Protein AF-0000000074983602 (afdb_homodimer)

Solvent-accessible surface area (backbone atoms only — not comparable to full-atom values): 17338 Å² total; per-residue (Å²): 134,87,80,78,79,78,79,76,78,79,77,77,75,71,78,72,72,75,68,74,69,68,72,76,76,78,65,59,78,82,32,41,67,25,47,74,46,67,37,68,44,70,40,38,65,66,37,70,33,40,40,38,33,44,26,48,49,3,39,76,70,63,61,42,51,51,47,31,40,36,34,28,40,35,49,51,75,94,74,43,88,80,77,59,60,40,32,55,75,44,79,41,77,44,60,90,85,61,48,58,53,72,51,75,49,58,39,57,40,58,87,74,62,72,88,52,71,33,23,43,34,41,39,30,30,26,57,42,74,18,81,81,62,46,78,28,42,30,47,46,61,52,74,41,76,35,44,58,59,112,133,84,80,76,77,75,77,76,77,78,74,76,75,73,78,73,72,76,67,74,68,68,71,77,77,77,65,57,79,82,33,40,66,26,48,72,45,65,38,69,43,71,42,37,65,65,38,70,36,38,41,38,32,44,25,49,48,4,39,75,71,64,61,41,53,52,45,30,38,36,34,27,41,36,49,52,75,94,75,42,87,81,77,58,58,39,32,55,75,47,79,40,78,44,59,88,84,61,46,58,50,73,51,74,51,60,38,57,40,58,85,73,61,72,87,52,70,33,24,42,34,40,39,31,29,25,58,42,75,18,81,78,62,48,79,27,43,31,46,46,60,50,73,40,76,34,42,60,61,111

Structure (mmCIF, N/CA/C/O backbone):
data_AF-0000000074983602-model_v1
#
loop_
_entity.id
_entity.type
_entity.pdbx_description
1 polymer 'Uncharacterized protein'
#
loop_
_atom_site.group_PDB
_atom_site.id
_atom_site.type_symbol
_atom_site.label_atom_id
_atom_site.label_alt_id
_atom_site.label_comp_id
_atom_site.label_asym_id
_atom_site.label_entity_id
_atom_site.label_seq_id
_atom_site.pdbx_PDB_ins_code
_atom_site.Cartn_x
_atom_site.Cartn_y
_atom_site.Cartn_z
_atom_site.occupancy
_atom_site.B_iso_or_equiv
_atom_site.auth_seq_id
_atom_site.auth_comp_id
_atom_site.auth_asym_id
_atom_site.auth_atom_id
_atom_site.pdbx_PDB_model_num
ATOM 1 N N . MET A 1 1 ? 51.781 -71.875 -34.844 1 33.28 1 MET A N 1
ATOM 2 C CA . MET A 1 1 ? 52.031 -70.438 -34.812 1 33.28 1 MET A CA 1
ATOM 3 C C . MET A 1 1 ? 50.812 -69.625 -34.344 1 33.28 1 MET A C 1
ATOM 5 O O . MET A 1 1 ? 49.75 -69.688 -35 1 33.28 1 MET A O 1
ATOM 9 N N . LYS A 1 2 ? 50.562 -69.625 -32.938 1 40.75 2 LYS A N 1
ATOM 10 C CA . LYS A 1 2 ? 49.438 -69.062 -32.219 1 40.75 2 LYS A CA 1
ATOM 11 C C . LYS A 1 2 ? 49.281 -67.562 -32.469 1 40.75 2 LYS A C 1
ATOM 13 O O . LYS A 1 2 ? 50.188 -66.812 -32.219 1 40.75 2 LYS A O 1
ATOM 18 N N . PHE A 1 3 ? 48.562 -67.188 -33.594 1 38.41 3 PHE A N 1
ATOM 19 C CA . PHE A 1 3 ? 48.25 -65.812 -33.969 1 38.41 3 PHE A CA 1
ATOM 20 C C . PHE A 1 3 ? 47.562 -65.062 -32.844 1 38.41 3 PHE A C 1
ATOM 22 O O . PHE A 1 3 ? 46.438 -65.375 -32.469 1 38.41 3 PHE A O 1
ATOM 29 N N . SER A 1 4 ? 48.312 -64.438 -31.859 1 34.47 4 SER A N 1
ATOM 30 C CA . SER A 1 4 ? 47.844 -63.594 -30.766 1 34.47 4 SER A CA 1
ATOM 31 C C . SER A 1 4 ? 47.312 -62.281 -31.312 1 34.47 4 SER A C 1
ATOM 33 O O . SER A 1 4 ? 48.031 -61.469 -31.891 1 34.47 4 SER A O 1
ATOM 35 N N . VAL A 1 5 ? 46.094 -62.312 -31.922 1 33.97 5 VAL A N 1
ATOM 36 C CA . VAL A 1 5 ? 45.438 -61.094 -32.375 1 33.97 5 VAL A CA 1
ATOM 37 C C . VAL A 1 5 ? 45.281 -60.125 -31.188 1 33.97 5 VAL A C 1
ATOM 39 O O . VAL A 1 5 ? 44.688 -60.469 -30.156 1 33.97 5 VAL A O 1
ATOM 42 N N . SER A 1 6 ? 46.25 -59.219 -30.969 1 32.97 6 SER A N 1
ATOM 43 C CA . SER A 1 6 ? 46.219 -58.125 -30.016 1 32.97 6 SER A CA 1
ATOM 44 C C . SER A 1 6 ? 45.094 -57.156 -30.328 1 32.97 6 SER A C 1
ATOM 46 O O . SER A 1 6 ? 45.062 -56.5 -31.391 1 32.97 6 SER A O 1
ATOM 48 N N . ALA A 1 7 ? 43.844 -57.438 -29.859 1 33.09 7 ALA A N 1
ATOM 49 C CA . ALA A 1 7 ? 42.656 -56.562 -29.938 1 33.09 7 ALA A CA 1
ATOM 50 C C . ALA A 1 7 ? 42.969 -55.188 -29.328 1 33.09 7 ALA A C 1
ATOM 52 O O . ALA A 1 7 ? 43.312 -55.094 -28.156 1 33.09 7 ALA A O 1
ATOM 53 N N . ALA A 1 8 ? 43.625 -54.25 -30.094 1 30.05 8 ALA A N 1
ATOM 54 C CA . ALA A 1 8 ? 43.781 -52.844 -29.734 1 30.05 8 ALA A CA 1
ATOM 55 C C . ALA A 1 8 ? 42.438 -52.219 -29.406 1 30.05 8 ALA A C 1
ATOM 57 O O . ALA A 1 8 ? 41.562 -52.156 -30.25 1 30.05 8 ALA A O 1
ATOM 58 N N . LEU A 1 9 ? 41.938 -52.312 -28.172 1 28.27 9 LEU A N 1
ATOM 59 C CA . LEU A 1 9 ? 40.781 -51.594 -27.656 1 28.27 9 LEU A CA 1
ATOM 60 C C . LEU A 1 9 ? 40.906 -50.094 -27.844 1 28.27 9 LEU A C 1
ATOM 62 O O . LEU A 1 9 ? 41.844 -49.5 -27.328 1 28.27 9 LEU A O 1
ATOM 66 N N . PHE A 1 10 ? 40.562 -49.531 -29.047 1 28.84 10 PHE A N 1
ATOM 67 C CA . PHE A 1 10 ? 40.406 -48.094 -29.281 1 28.84 10 PHE A CA 1
ATOM 68 C C . PHE A 1 10 ? 39.469 -47.469 -28.266 1 28.84 10 PHE A C 1
ATOM 70 O O . PHE A 1 10 ? 38.312 -47.844 -28.172 1 28.84 10 PHE A O 1
ATOM 77 N N . SER A 1 11 ? 39.938 -47.062 -27.062 1 26.89 11 SER A N 1
ATOM 78 C CA . SER A 1 11 ? 39.219 -46.25 -26.078 1 26.89 11 SER A CA 1
ATOM 79 C C . SER A 1 11 ? 38.781 -44.906 -26.688 1 26.89 11 SER A C 1
ATOM 81 O O . SER A 1 11 ? 39.625 -44.062 -26.984 1 26.89 11 SER A O 1
ATOM 83 N N . PHE A 1 12 ? 37.812 -44.938 -27.609 1 28.25 12 PHE A N 1
ATOM 84 C CA . PHE A 1 12 ? 37.219 -43.656 -27.953 1 28.25 12 PHE A CA 1
ATOM 85 C C . PHE A 1 12 ? 36.75 -42.906 -26.703 1 28.25 12 PHE A C 1
ATOM 87 O O . PHE A 1 12 ? 35.844 -43.344 -26.016 1 28.25 12 PHE A O 1
ATOM 94 N N . ALA A 1 13 ? 37.688 -42.219 -25.953 1 31.75 13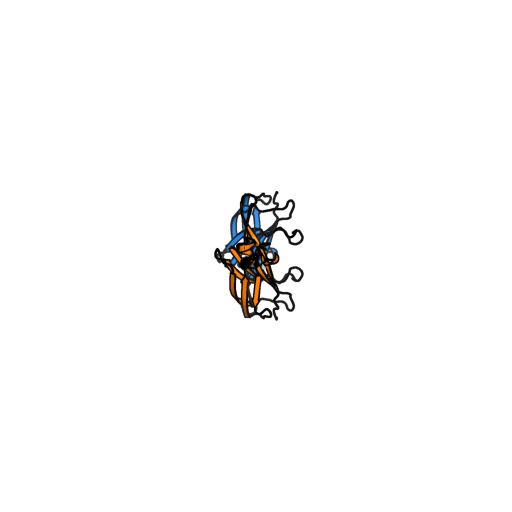 ALA A N 1
ATOM 95 C CA . ALA A 1 13 ? 37.281 -41.25 -24.938 1 31.75 13 ALA A CA 1
ATOM 96 C C . ALA A 1 13 ? 36.375 -40.188 -25.531 1 31.75 13 ALA A C 1
ATOM 98 O O . ALA A 1 13 ? 36.781 -39.406 -26.406 1 31.75 13 ALA A O 1
ATOM 99 N N . GLY A 1 14 ? 35.125 -40.5 -25.828 1 32.44 14 GLY A N 1
ATOM 100 C CA . GLY A 1 14 ? 34.188 -39.469 -26.172 1 32.44 14 GLY A CA 1
ATOM 101 C C . GLY A 1 14 ? 34.281 -38.25 -25.281 1 32.44 14 GLY A C 1
ATOM 102 O O . GLY A 1 14 ? 34.25 -38.344 -24.047 1 32.44 14 GLY A O 1
ATOM 103 N N . PHE A 1 15 ? 35 -37.188 -25.656 1 31.34 15 PHE A N 1
ATOM 104 C CA . PHE A 1 15 ? 34.938 -35.844 -25.047 1 31.34 15 PHE A CA 1
ATOM 105 C C . PHE A 1 15 ? 33.469 -35.438 -24.844 1 31.34 15 PHE A C 1
ATOM 107 O O . PHE A 1 15 ? 32.719 -35.281 -25.828 1 31.34 15 PHE A O 1
ATOM 114 N N . VAL A 1 16 ? 32.781 -35.969 -23.859 1 31.62 16 VAL A N 1
ATOM 115 C CA . VAL A 1 16 ? 31.531 -35.344 -23.516 1 31.62 16 VAL A CA 1
ATOM 116 C C . VAL A 1 16 ? 31.75 -33.844 -23.328 1 31.62 16 VAL A C 1
ATOM 118 O O . VAL A 1 16 ? 32.594 -33.406 -22.547 1 31.62 16 VAL A O 1
ATOM 121 N N . SER A 1 17 ? 31.609 -33.031 -24.344 1 33.31 17 SER A N 1
ATOM 122 C CA . SER A 1 17 ? 31.484 -31.578 -24.188 1 33.31 17 SER A CA 1
ATOM 123 C C . SER A 1 17 ? 30.672 -31.234 -22.938 1 33.31 17 SER A C 1
ATOM 125 O O . SER A 1 17 ? 29.594 -31.781 -22.719 1 33.31 17 SER A O 1
ATOM 127 N N . A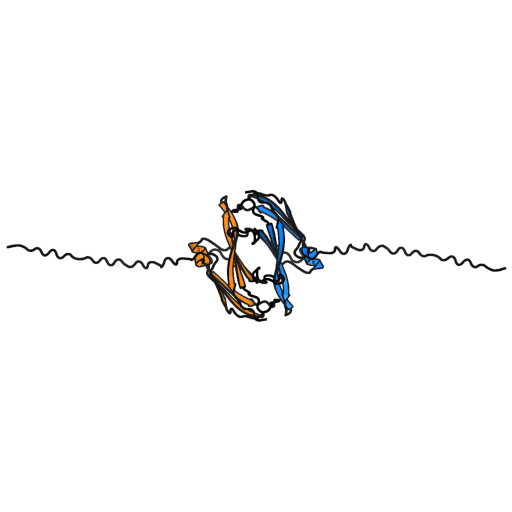LA A 1 18 ? 31.391 -30.844 -21.875 1 33.72 18 ALA A N 1
ATOM 128 C CA . ALA A 1 18 ? 30.75 -30.156 -20.75 1 33.72 18 ALA A CA 1
ATOM 129 C C . ALA A 1 18 ? 29.719 -29.141 -21.25 1 33.72 18 ALA A C 1
ATOM 131 O O . ALA A 1 18 ? 30.094 -28.125 -21.844 1 33.72 18 ALA A O 1
ATOM 132 N N . SER A 1 19 ? 28.562 -29.594 -21.75 1 35.22 19 SER A N 1
ATOM 133 C CA . SER A 1 19 ? 27.531 -28.578 -21.781 1 35.22 19 SER A CA 1
ATOM 134 C C . SER A 1 19 ? 27.625 -27.641 -20.578 1 35.22 19 SER A C 1
ATOM 136 O O . SER A 1 19 ? 27.812 -28.109 -19.453 1 35.22 19 SER A O 1
ATOM 138 N N . THR A 1 20 ? 28.219 -26.531 -20.75 1 36.22 20 THR A N 1
ATOM 139 C CA . THR A 1 20 ? 28.094 -25.484 -19.75 1 36.22 20 THR A CA 1
ATOM 140 C C . THR A 1 20 ? 26.75 -25.594 -19.031 1 36.22 20 THR A C 1
ATOM 142 O O . THR A 1 20 ? 25.688 -25.406 -19.641 1 36.22 20 THR A O 1
ATOM 145 N N . VAL A 1 21 ? 26.594 -26.562 -18.141 1 36.44 21 VAL A N 1
ATOM 146 C CA . VAL A 1 21 ? 25.5 -26.422 -17.172 1 36.44 21 VAL A CA 1
ATOM 147 C C . VAL A 1 21 ? 25.297 -24.953 -16.844 1 36.44 21 VAL A C 1
ATOM 149 O O . VAL A 1 21 ? 26.172 -24.297 -16.297 1 36.44 21 VAL A O 1
ATOM 152 N N . VAL A 1 22 ? 24.734 -24.125 -17.688 1 39.75 22 VAL A N 1
ATOM 153 C CA . VAL A 1 22 ? 24.188 -22.906 -17.109 1 39.75 22 VAL A CA 1
ATOM 154 C C . VAL A 1 22 ? 23.812 -23.141 -15.648 1 39.75 22 VAL A C 1
ATOM 156 O O . VAL A 1 22 ? 23.078 -24.062 -15.328 1 39.75 22 VAL A O 1
ATOM 159 N N . SER A 1 23 ? 24.625 -22.984 -14.727 1 40.38 23 SER A N 1
ATOM 160 C CA . SER A 1 23 ? 24.297 -23.016 -13.305 1 40.38 23 SER A CA 1
ATOM 161 C C . SER A 1 23 ? 22.812 -22.75 -13.086 1 40.38 23 SER A C 1
ATOM 163 O O . SER A 1 23 ? 22.281 -21.734 -13.555 1 40.38 23 SER A O 1
ATOM 165 N N . ARG A 1 24 ? 21.844 -23.531 -13.273 1 45.38 24 ARG A N 1
ATOM 166 C CA . ARG A 1 24 ? 20.469 -23.359 -12.812 1 45.38 24 ARG A CA 1
ATOM 167 C C . ARG A 1 24 ? 20.422 -22.391 -11.633 1 45.38 24 ARG A C 1
ATOM 169 O O . ARG A 1 24 ? 20.844 -22.734 -10.523 1 45.38 24 ARG A O 1
ATOM 176 N N . GLN A 1 25 ? 20.797 -21.109 -11.648 1 55 25 GLN A N 1
ATOM 177 C CA . GLN A 1 25 ? 20.719 -20.109 -10.602 1 55 25 GLN A CA 1
ATOM 178 C C . GLN A 1 25 ? 19.547 -20.359 -9.672 1 55 25 GLN A C 1
ATOM 180 O O . GLN A 1 25 ? 18.391 -20.297 -10.102 1 55 25 GLN A O 1
ATOM 185 N N . SER A 1 26 ? 19.656 -21.219 -8.703 1 81.12 26 SER A N 1
ATOM 186 C CA . SER A 1 26 ? 18.688 -21.562 -7.668 1 81.12 26 SER A CA 1
ATOM 187 C C . SER A 1 26 ? 18.125 -20.312 -7.012 1 81.12 26 SER A C 1
ATOM 189 O O . SER A 1 26 ? 18.859 -19.469 -6.52 1 81.12 26 SER A O 1
ATOM 191 N N . CYS A 1 27 ? 17.016 -19.828 -7.469 1 91.12 27 CYS A N 1
ATOM 192 C CA . CYS A 1 27 ? 16.312 -18.703 -6.871 1 91.12 27 CYS A CA 1
ATOM 193 C C . CYS A 1 27 ? 15.688 -19.094 -5.539 1 91.12 27 CYS A C 1
ATOM 195 O O . CYS A 1 27 ? 14.75 -19.875 -5.496 1 91.12 27 CYS A O 1
ATOM 197 N N . PRO A 1 28 ? 16.438 -18.594 -4.52 1 92.81 28 PRO A N 1
ATOM 198 C CA . PRO A 1 28 ? 15.766 -18.797 -3.232 1 92.81 28 PRO A CA 1
ATOM 199 C C . PRO A 1 28 ? 14.367 -18.188 -3.191 1 92.81 28 PRO A C 1
ATOM 201 O O . PRO A 1 28 ? 14.094 -17.203 -3.895 1 92.81 28 PRO A O 1
ATOM 204 N N . GLN A 1 29 ? 13.445 -18.703 -2.322 1 91.62 29 GLN A N 1
ATOM 205 C CA . GLN A 1 29 ? 12.07 -18.234 -2.18 1 91.62 29 GLN A CA 1
ATOM 206 C C . GLN A 1 29 ? 12.031 -16.766 -1.797 1 91.62 29 GLN A C 1
ATOM 208 O O . GLN A 1 29 ? 11.133 -16.031 -2.209 1 91.62 29 GLN A O 1
ATOM 213 N N . ALA A 1 30 ? 12.977 -16.344 -1.144 1 89.25 30 ALA A N 1
ATOM 214 C CA . ALA A 1 30 ? 13.023 -14.984 -0.634 1 89.25 30 ALA A CA 1
ATOM 215 C C . ALA A 1 30 ? 13.172 -13.977 -1.773 1 89.25 30 ALA A C 1
ATOM 217 O O . ALA A 1 30 ? 12.953 -12.781 -1.585 1 89.25 30 ALA A O 1
ATOM 218 N N . THR A 1 31 ? 13.484 -14.422 -2.936 1 93.31 31 THR A N 1
ATOM 219 C CA . THR A 1 31 ? 13.742 -13.508 -4.043 1 93.31 31 THR A CA 1
ATOM 220 C C . THR A 1 31 ? 12.508 -13.383 -4.938 1 93.31 31 THR A C 1
ATOM 222 O O . THR A 1 31 ? 12.562 -12.727 -5.98 1 93.31 31 THR A O 1
ATOM 225 N N . ARG A 1 32 ? 11.477 -13.922 -4.574 1 94.56 32 ARG A N 1
ATOM 226 C CA . ARG A 1 32 ? 10.328 -14.047 -5.461 1 94.56 32 ARG A CA 1
ATOM 227 C C . ARG A 1 32 ? 9.734 -12.68 -5.781 1 94.56 32 ARG A C 1
ATOM 229 O O . ARG A 1 32 ? 9.125 -12.492 -6.84 1 94.56 32 ARG A O 1
ATOM 236 N N . PHE A 1 33 ? 9.961 -11.75 -4.844 1 96.75 33 PHE A N 1
ATOM 237 C CA . PHE A 1 33 ? 9.359 -10.453 -5.098 1 96.75 33 PHE A CA 1
ATOM 238 C C . PHE A 1 33 ? 10.406 -9.453 -5.582 1 96.75 33 PHE A C 1
ATOM 240 O O . PHE A 1 33 ? 10.094 -8.289 -5.824 1 96.75 33 PHE A O 1
ATOM 247 N N . GLY A 1 34 ? 11.617 -9.969 -5.727 1 96.75 34 GLY A N 1
ATOM 248 C CA . GLY A 1 34 ? 12.727 -9.133 -6.148 1 96.75 34 GLY A CA 1
ATOM 249 C C . GLY A 1 34 ? 13.805 -8.984 -5.09 1 96.75 34 GLY A C 1
ATOM 250 O O . GLY A 1 34 ? 13.562 -9.266 -3.914 1 96.75 34 GLY A O 1
ATOM 251 N N . VAL A 1 35 ? 14.93 -8.625 -5.59 1 97.81 35 VAL A N 1
ATOM 252 C CA . VAL A 1 35 ? 16.047 -8.281 -4.707 1 97.81 35 VAL A CA 1
ATOM 253 C C . VAL A 1 35 ? 16.312 -6.781 -4.773 1 97.81 35 VAL A C 1
ATOM 255 O O . VAL A 1 35 ? 16.781 -6.273 -5.797 1 97.81 35 VAL A O 1
ATOM 258 N N . MET A 1 36 ? 16.062 -6.098 -3.668 1 98.44 36 MET A N 1
ATOM 259 C CA . MET A 1 36 ? 16.188 -4.641 -3.631 1 98.44 36 MET A CA 1
ATOM 260 C C . MET A 1 36 ? 17.484 -4.223 -2.947 1 98.44 36 MET A C 1
ATOM 262 O O . MET A 1 36 ? 17.859 -4.789 -1.921 1 98.44 36 MET A O 1
ATOM 266 N N . THR A 1 37 ? 18.094 -3.246 -3.559 1 98.56 37 THR A N 1
ATOM 267 C CA . THR A 1 37 ? 19.25 -2.588 -2.967 1 98.56 37 THR A CA 1
ATOM 268 C C . THR A 1 37 ? 19.016 -1.085 -2.844 1 98.56 37 THR A C 1
ATOM 270 O O . THR A 1 37 ? 18.469 -0.459 -3.758 1 98.56 37 THR A O 1
ATOM 273 N N . VAL A 1 38 ? 19.391 -0.594 -1.701 1 98.75 38 VAL A N 1
ATOM 274 C CA . VAL A 1 38 ? 19.328 0.838 -1.428 1 98.75 38 VAL A CA 1
ATOM 275 C C . VAL A 1 38 ? 20.719 1.361 -1.091 1 98.75 38 VAL A C 1
ATOM 277 O O . VAL A 1 38 ? 21.438 0.765 -0.282 1 98.75 38 VAL A O 1
ATOM 280 N N . SER A 1 39 ? 21.031 2.463 -1.716 1 98.62 39 SER A N 1
ATOM 281 C CA . SER A 1 39 ? 22.344 3.051 -1.445 1 98.62 39 SER A CA 1
ATOM 282 C C . SER A 1 39 ? 22.281 4.574 -1.481 1 98.62 39 SER A C 1
ATOM 284 O O . SER A 1 39 ? 21.75 5.156 -2.428 1 98.62 39 SER A O 1
ATOM 286 N N . PRO A 1 40 ? 22.953 5.281 -0.572 1 98.56 40 PRO A N 1
ATOM 287 C CA . PRO A 1 40 ? 23.484 4.766 0.694 1 98.56 40 PRO A CA 1
ATOM 288 C C . PRO A 1 40 ? 22.375 4.301 1.645 1 98.56 40 PRO A C 1
ATOM 290 O O . PRO A 1 40 ? 21.203 4.488 1.361 1 98.56 40 PRO A O 1
ATOM 293 N N . THR A 1 41 ? 22.781 3.592 2.719 1 98.44 41 THR A N 1
ATOM 294 C CA . THR A 1 41 ? 21.797 3.082 3.662 1 98.44 41 THR A CA 1
ATOM 295 C C . THR A 1 41 ? 21.766 3.92 4.938 1 98.44 41 THR A C 1
ATOM 297 O O . THR A 1 41 ? 20.922 3.729 5.801 1 98.44 41 THR A O 1
ATOM 300 N N . THR A 1 42 ? 22.672 4.75 5.184 1 98.56 42 THR A N 1
ATOM 301 C CA . THR A 1 42 ? 22.641 5.766 6.227 1 98.56 42 THR A CA 1
ATOM 302 C C . THR A 1 42 ? 22.422 7.152 5.625 1 98.56 42 THR A C 1
ATOM 304 O O . THR A 1 42 ? 23.25 7.645 4.859 1 98.56 42 THR A O 1
ATOM 307 N N . VAL A 1 43 ? 21.328 7.734 6.027 1 98.56 43 VAL A N 1
ATOM 308 C CA . VAL A 1 43 ? 20.891 8.906 5.289 1 98.56 43 VAL A CA 1
ATOM 309 C C . VAL A 1 43 ? 20.25 9.914 6.246 1 98.56 43 VAL A C 1
ATOM 311 O O . VAL A 1 43 ? 19.969 9.586 7.406 1 98.56 43 VAL A O 1
ATOM 314 N N . LYS A 1 44 ? 20.125 11.109 5.816 1 98.25 44 LYS A N 1
ATOM 315 C CA . LYS A 1 44 ? 19.297 12.141 6.426 1 98.25 44 LYS A CA 1
ATOM 316 C C . LYS A 1 44 ? 18.312 12.719 5.41 1 98.25 44 LYS A C 1
ATOM 318 O O . LYS A 1 44 ? 18.438 12.477 4.207 1 98.25 44 LYS A O 1
ATOM 323 N N . ALA A 1 45 ? 17.281 13.445 5.938 1 98.44 45 ALA A N 1
ATOM 324 C CA . ALA A 1 45 ? 16.359 14.117 5.031 1 98.44 45 ALA A CA 1
ATOM 325 C C . ALA A 1 45 ? 17.109 14.969 4.012 1 98.44 45 ALA A C 1
ATOM 327 O O . ALA A 1 45 ? 18.062 15.664 4.355 1 98.44 45 ALA A O 1
ATOM 328 N N . GLY A 1 46 ? 16.781 14.836 2.762 1 98.5 46 GLY A N 1
ATOM 329 C CA . GLY A 1 46 ? 17.391 15.609 1.702 1 98.5 46 GLY A CA 1
ATOM 330 C C . GLY A 1 46 ? 18.484 14.852 0.964 1 98.5 46 GLY A C 1
ATOM 331 O O . GLY A 1 46 ? 18.891 15.25 -0.131 1 98.5 46 GLY A O 1
ATOM 332 N N . ASP A 1 47 ? 18.969 13.812 1.529 1 98.69 47 ASP A N 1
ATOM 333 C CA . ASP A 1 47 ? 20 13.031 0.875 1 98.69 47 ASP A CA 1
ATOM 334 C C . ASP A 1 47 ? 19.453 12.312 -0.358 1 98.69 47 ASP A C 1
ATOM 336 O O . ASP A 1 47 ? 18.312 11.859 -0.362 1 98.69 47 ASP A O 1
ATOM 340 N N . THR A 1 48 ? 20.328 12.188 -1.359 1 98.62 48 THR A N 1
ATOM 341 C CA . THR A 1 48 ? 20.016 11.398 -2.545 1 98.62 48 THR A CA 1
ATOM 342 C C . THR A 1 48 ? 20.281 9.914 -2.293 1 98.62 48 THR A C 1
ATOM 344 O O . THR A 1 48 ? 21.297 9.555 -1.691 1 98.62 48 THR A O 1
ATOM 347 N N . ILE A 1 49 ? 19.391 9.102 -2.73 1 98.81 49 ILE A N 1
ATOM 348 C CA . ILE A 1 49 ? 19.609 7.66 -2.66 1 98.81 49 ILE A CA 1
ATOM 349 C C . ILE A 1 49 ? 19.312 7.027 -4.02 1 98.81 49 ILE A C 1
ATOM 351 O O . ILE A 1 49 ? 18.547 7.578 -4.816 1 98.81 49 ILE A O 1
ATOM 355 N N . HIS A 1 50 ? 19.922 5.91 -4.211 1 98.81 50 HIS A N 1
ATOM 356 C CA . HIS A 1 50 ? 19.672 5.066 -5.375 1 98.81 50 HIS A CA 1
ATOM 357 C C . HIS A 1 50 ? 19 3.754 -4.969 1 98.81 50 HIS A C 1
ATOM 359 O O . HIS A 1 50 ? 19.469 3.082 -4.047 1 98.81 50 HIS A O 1
ATOM 365 N N . ILE A 1 51 ? 17.891 3.416 -5.641 1 98.81 51 ILE A N 1
ATOM 366 C CA . ILE A 1 51 ? 17.188 2.16 -5.406 1 98.81 51 ILE A CA 1
ATOM 367 C C . ILE A 1 51 ? 17.219 1.31 -6.676 1 98.81 51 ILE A C 1
ATOM 369 O O . ILE A 1 51 ? 16.906 1.795 -7.766 1 98.81 51 ILE A O 1
ATOM 373 N N . SER A 1 52 ? 17.594 0.092 -6.488 1 98.62 52 SER A N 1
ATOM 374 C CA . SER A 1 52 ? 17.594 -0.87 -7.586 1 98.62 52 SER A CA 1
ATOM 375 C C . SER A 1 52 ? 16.953 -2.188 -7.164 1 98.62 52 SER A C 1
ATOM 377 O O . SER A 1 52 ? 17.141 -2.645 -6.035 1 98.62 52 SER A O 1
ATOM 379 N N . VAL A 1 53 ? 16.234 -2.719 -8.102 1 98.5 53 VAL A N 1
ATOM 380 C CA . VAL A 1 53 ? 15.57 -3.992 -7.84 1 98.5 53 VAL A CA 1
ATOM 381 C C . VAL A 1 53 ? 15.828 -4.953 -9 1 98.5 53 VAL A C 1
ATOM 383 O O . VAL A 1 53 ? 15.602 -4.605 -10.164 1 98.5 53 VAL A O 1
ATOM 386 N N . ASP A 1 54 ? 16.281 -6.133 -8.625 1 98.5 54 ASP A N 1
ATOM 387 C CA . ASP A 1 54 ? 16.391 -7.246 -9.562 1 98.5 54 ASP A CA 1
ATOM 388 C C . ASP A 1 54 ? 15.156 -8.141 -9.5 1 98.5 54 ASP A C 1
ATOM 390 O O . ASP A 1 54 ? 14.859 -8.734 -8.461 1 98.5 54 ASP A O 1
ATOM 394 N N . LEU A 1 55 ? 14.547 -8.234 -10.648 1 98.19 55 LEU A N 1
ATOM 395 C CA . LEU A 1 55 ? 13.281 -8.961 -10.703 1 98.19 55 LEU A CA 1
ATOM 396 C C . LEU A 1 55 ? 13.445 -10.289 -11.445 1 98.19 55 LEU A C 1
ATOM 398 O O . LEU A 1 55 ? 12.469 -11 -11.672 1 98.19 55 LEU A O 1
ATOM 402 N N . THR A 1 56 ? 14.594 -10.672 -11.789 1 97.62 56 THR A N 1
ATOM 403 C CA . THR A 1 56 ? 14.852 -11.797 -12.68 1 97.62 56 THR A CA 1
ATOM 404 C C . THR A 1 56 ? 14.281 -13.086 -12.094 1 97.62 56 THR A C 1
ATOM 406 O O . THR A 1 56 ? 13.516 -13.789 -12.75 1 97.62 56 THR A O 1
ATOM 409 N N . CYS A 1 57 ? 14.609 -13.406 -10.883 1 97.06 57 CYS A N 1
ATOM 410 C CA . CYS A 1 57 ? 14.109 -14.633 -10.273 1 97.06 57 CYS A CA 1
ATOM 411 C C . CYS A 1 57 ? 12.594 -14.617 -10.18 1 97.06 57 CYS A C 1
ATOM 413 O O . CYS A 1 57 ? 11.938 -15.625 -10.477 1 97.06 57 CYS A O 1
ATOM 415 N N . GLY A 1 58 ? 12.086 -13.484 -9.711 1 96.81 58 GLY A N 1
ATOM 416 C CA . GLY A 1 58 ? 10.641 -13.367 -9.617 1 96.81 58 GLY A CA 1
ATOM 417 C C . GLY A 1 58 ? 9.938 -13.664 -10.93 1 96.81 58 GLY A C 1
ATOM 418 O O . GLY A 1 58 ? 9.008 -14.477 -10.977 1 96.81 58 GLY A O 1
ATOM 419 N N . VAL A 1 59 ? 10.414 -13.094 -11.961 1 97.06 59 VAL A N 1
ATOM 420 C CA . VAL A 1 59 ? 9.742 -13.156 -13.258 1 97.06 59 VAL A CA 1
ATOM 421 C C . VAL A 1 59 ? 10.008 -14.508 -13.914 1 97.06 59 VAL A C 1
ATOM 423 O O . VAL A 1 59 ? 9.078 -15.188 -14.344 1 97.06 59 VAL A O 1
ATOM 426 N N . LYS A 1 60 ? 11.219 -15 -13.93 1 95.94 60 LYS A N 1
ATOM 427 C CA . LYS A 1 60 ? 11.609 -16.156 -14.742 1 95.94 60 LYS A CA 1
ATOM 428 C C . LYS A 1 60 ? 11.328 -17.453 -14.008 1 95.94 60 LYS A C 1
ATOM 430 O O . LYS A 1 60 ? 10.977 -18.469 -14.625 1 95.94 60 LYS A O 1
ATOM 435 N N . ASN A 1 61 ? 11.484 -17.391 -12.711 1 95.5 61 ASN A N 1
ATOM 436 C CA . ASN A 1 61 ? 11.406 -18.656 -11.969 1 95.5 61 ASN A CA 1
ATOM 437 C C . ASN A 1 61 ? 10.078 -18.781 -11.227 1 95.5 61 ASN A C 1
ATOM 439 O O . ASN A 1 61 ? 9.539 -19.891 -11.109 1 95.5 61 ASN A O 1
ATOM 443 N N . PHE A 1 62 ? 9.586 -17.75 -10.75 1 95.75 62 PHE A N 1
ATOM 444 C CA . PHE A 1 62 ? 8.406 -17.828 -9.898 1 95.75 62 PHE A CA 1
ATOM 445 C C . PHE A 1 62 ? 7.172 -17.312 -10.633 1 95.75 62 PHE A C 1
ATOM 447 O O . PHE A 1 62 ? 6.055 -17.406 -10.125 1 95.75 62 PHE A O 1
ATOM 454 N N . LYS A 1 63 ? 7.328 -16.688 -11.797 1 95.5 63 LYS A N 1
ATOM 455 C CA . LYS A 1 63 ? 6.266 -16.172 -12.648 1 95.5 63 LYS A CA 1
ATOM 456 C C . LYS A 1 63 ? 5.492 -15.062 -11.938 1 95.5 63 LYS A C 1
ATOM 458 O O . LYS A 1 63 ? 4.273 -14.945 -12.094 1 95.5 63 LYS A O 1
ATOM 463 N N . ILE A 1 64 ? 6.195 -14.375 -11.133 1 97.25 64 ILE A N 1
ATOM 464 C CA . ILE A 1 64 ? 5.68 -13.164 -10.5 1 97.25 64 ILE A CA 1
ATOM 465 C C . ILE A 1 64 ? 6.086 -11.938 -11.32 1 97.25 64 ILE A C 1
ATOM 467 O O . ILE A 1 64 ? 7.23 -11.484 -11.242 1 97.25 64 ILE A O 1
ATOM 471 N N . ILE A 1 65 ? 5.125 -11.492 -12.086 1 97.88 65 ILE A N 1
ATOM 472 C CA . ILE A 1 65 ? 5.355 -10.391 -13.016 1 97.88 65 ILE A CA 1
ATOM 473 C C . ILE A 1 65 ? 4.703 -9.117 -12.477 1 97.88 65 ILE A C 1
ATOM 475 O O . ILE A 1 65 ? 3.484 -8.953 -12.57 1 97.88 65 ILE A O 1
ATOM 479 N N . PRO A 1 66 ? 5.547 -8.203 -11.961 1 98.31 66 PRO A N 1
ATOM 480 C CA . PRO A 1 66 ? 4.938 -7.012 -11.367 1 98.31 66 PRO A CA 1
ATOM 481 C C . PRO A 1 66 ? 4.254 -6.117 -12.398 1 98.31 66 PRO A C 1
ATOM 483 O O . PRO A 1 66 ? 4.789 -5.914 -13.492 1 98.31 66 PRO A O 1
ATOM 486 N N . LYS A 1 67 ? 3.115 -5.656 -12.039 1 98.19 67 LYS A N 1
ATOM 487 C CA . LYS A 1 67 ? 2.467 -4.574 -12.773 1 98.19 67 LYS A CA 1
ATOM 488 C C . LYS A 1 67 ? 2.854 -3.213 -12.203 1 98.19 67 LYS A C 1
ATOM 490 O O . LYS A 1 67 ? 3.121 -2.271 -12.953 1 98.19 67 LYS A O 1
ATOM 495 N N . PHE A 1 68 ? 2.85 -3.207 -10.922 1 98.31 68 PHE A N 1
ATOM 496 C CA . PHE A 1 68 ? 3.229 -2.006 -10.195 1 98.31 68 PHE A CA 1
ATOM 497 C C . PHE A 1 68 ? 4.215 -2.34 -9.078 1 98.31 68 PHE A C 1
ATOM 499 O O . PHE A 1 68 ? 4.203 -3.449 -8.547 1 98.31 68 PHE A O 1
ATOM 506 N N . ILE A 1 69 ? 5.051 -1.355 -8.773 1 98.69 69 ILE A N 1
ATOM 507 C CA . ILE A 1 69 ? 5.871 -1.436 -7.57 1 98.69 69 ILE A CA 1
ATOM 508 C C . ILE A 1 69 ? 5.816 -0.107 -6.82 1 98.69 69 ILE A C 1
ATOM 510 O O . ILE A 1 69 ? 6.004 0.958 -7.414 1 98.69 69 ILE A O 1
ATOM 514 N N . ASP A 1 70 ? 5.508 -0.227 -5.609 1 98.81 70 ASP A N 1
ATOM 515 C CA . ASP A 1 70 ? 5.559 0.937 -4.73 1 98.81 70 ASP A CA 1
ATOM 516 C C . ASP A 1 70 ? 6.746 0.851 -3.773 1 98.81 70 ASP A C 1
ATOM 518 O O . ASP A 1 70 ? 7.082 -0.231 -3.289 1 98.81 70 ASP A O 1
ATOM 522 N N . TYR A 1 71 ? 7.359 1.987 -3.475 1 98.88 71 TYR A N 1
ATOM 523 C CA . TYR A 1 71 ? 8.469 2.123 -2.533 1 98.88 71 TYR A CA 1
ATOM 524 C C . TYR A 1 71 ? 8.109 3.084 -1.405 1 98.88 71 TYR A C 1
ATOM 526 O O . TYR A 1 71 ? 7.73 4.23 -1.654 1 98.88 71 TYR A O 1
ATOM 534 N N . THR A 1 72 ? 8.258 2.6 -0.202 1 98.88 72 THR A N 1
ATOM 535 C CA . THR A 1 72 ? 7.93 3.432 0.95 1 98.88 72 THR A CA 1
ATOM 536 C C . THR A 1 72 ? 9.023 3.334 2.014 1 98.88 72 THR A C 1
ATOM 538 O O . THR A 1 72 ? 9.789 2.371 2.033 1 98.88 72 THR A O 1
ATOM 541 N N . ILE A 1 73 ? 9.109 4.359 2.82 1 98.81 73 ILE A N 1
ATOM 542 C CA . ILE A 1 73 ? 9.836 4.289 4.082 1 98.81 73 ILE A CA 1
ATOM 543 C C . ILE A 1 73 ? 8.867 3.988 5.223 1 98.81 73 ILE A C 1
ATOM 545 O O . ILE A 1 73 ? 7.883 4.707 5.414 1 98.81 73 ILE A O 1
ATOM 549 N N . GLU A 1 74 ? 9.203 2.893 5.98 1 98.06 74 GLU A N 1
ATOM 550 C CA . GLU A 1 74 ? 8.289 2.455 7.023 1 98.06 74 GLU A CA 1
ATOM 551 C C . GLU A 1 74 ? 9.039 2.07 8.297 1 98.06 74 GLU A C 1
ATOM 553 O O . GLU A 1 74 ? 10.203 1.672 8.242 1 98.06 74 GLU A O 1
ATOM 558 N N . VAL A 1 75 ? 8.312 2.244 9.367 1 96.94 75 VAL A N 1
ATOM 559 C CA . VAL A 1 75 ? 8.688 1.633 10.641 1 96.94 75 VAL A CA 1
ATOM 560 C C . VAL A 1 75 ? 7.812 0.413 10.906 1 96.94 75 VAL A C 1
ATOM 562 O O . VAL A 1 75 ? 6.586 0.487 10.789 1 96.94 75 VAL A O 1
ATOM 565 N N . PRO A 1 76 ? 8.461 -0.705 11.234 1 91.19 76 PRO A N 1
ATOM 566 C CA . PRO A 1 76 ? 7.656 -1.89 11.523 1 91.19 76 PRO A CA 1
ATOM 567 C C . PRO A 1 76 ? 6.613 -1.637 12.617 1 91.19 76 PRO A C 1
ATOM 569 O O . PRO A 1 76 ? 6.844 -0.832 13.523 1 91.19 76 PRO A O 1
ATOM 572 N N . SER A 1 77 ? 5.539 -2.453 12.438 1 85.12 77 SER A N 1
ATOM 573 C CA . SER A 1 77 ? 4.387 -2.232 13.305 1 85.12 77 SER A CA 1
ATOM 574 C C . SER A 1 77 ? 4.762 -2.4 14.773 1 85.12 77 SER A C 1
ATOM 576 O O . SER A 1 77 ? 4.238 -1.692 15.641 1 85.12 77 SER A O 1
ATOM 578 N N . ASN A 1 78 ? 5.605 -3.32 15.062 1 86.25 78 ASN A N 1
ATOM 579 C CA . ASN A 1 78 ? 5.969 -3.613 16.453 1 86.25 78 ASN A CA 1
ATOM 580 C C . ASN A 1 78 ? 6.855 -2.52 17.031 1 86.25 78 ASN A C 1
ATOM 582 O O . ASN A 1 78 ? 7.051 -2.465 18.25 1 86.25 78 ASN A O 1
ATOM 586 N N . ALA A 1 79 ? 7.352 -1.635 16.188 1 89.06 79 ALA A N 1
ATOM 587 C CA . ALA A 1 79 ? 8.234 -0.567 16.656 1 89.06 79 ALA A CA 1
ATOM 588 C C . ALA A 1 79 ? 7.625 0.805 16.375 1 89.06 79 ALA A C 1
ATOM 590 O O . ALA A 1 79 ? 8.227 1.833 16.703 1 89.06 79 ALA A O 1
ATOM 591 N N . ASN A 1 80 ? 6.461 0.761 15.766 1 86.56 80 ASN A N 1
ATOM 592 C CA . ASN A 1 80 ? 5.793 2.006 15.406 1 86.56 80 ASN A CA 1
ATOM 593 C C . ASN A 1 80 ? 4.973 2.564 16.562 1 86.56 80 ASN A C 1
ATOM 595 O O . ASN A 1 80 ? 4.125 1.868 17.125 1 86.56 80 ASN A O 1
ATOM 599 N N . ASN A 1 81 ? 5.199 3.834 16.938 1 83.75 81 ASN A N 1
ATOM 600 C CA . ASN A 1 81 ? 4.488 4.477 18.031 1 83.75 81 ASN A CA 1
ATOM 601 C C . ASN A 1 81 ? 3.119 4.988 17.594 1 83.75 81 ASN A C 1
ATOM 603 O O . ASN A 1 81 ? 2.43 5.66 18.359 1 83.75 81 ASN A O 1
ATOM 607 N N . GLY A 1 82 ? 2.732 4.672 16.344 1 81.5 82 GLY A N 1
ATOM 608 C CA . GLY A 1 82 ? 1.435 5.078 15.836 1 81.5 82 GLY A CA 1
ATOM 609 C C . GLY A 1 82 ? 1.475 6.406 15.102 1 81.5 82 GLY A C 1
ATOM 610 O O . GLY A 1 82 ? 0.488 6.805 14.477 1 81.5 82 GLY A O 1
ATOM 611 N N . PHE A 1 83 ? 2.613 7.055 15.094 1 83.56 83 PHE A N 1
ATOM 612 C CA . PHE A 1 83 ? 2.686 8.398 14.531 1 83.56 83 PHE A CA 1
ATOM 613 C C . PHE A 1 83 ? 3.715 8.461 13.406 1 83.56 83 PHE A C 1
ATOM 615 O O . PHE A 1 83 ? 4.227 9.531 13.086 1 83.56 83 PHE A O 1
ATOM 622 N N . GLN A 1 84 ? 4.023 7.355 12.961 1 92.94 84 GLN A N 1
ATOM 623 C CA . GLN A 1 84 ? 4.973 7.301 11.859 1 92.94 84 GLN A CA 1
ATOM 624 C C . GLN A 1 84 ? 4.348 6.672 10.617 1 92.94 84 GLN A C 1
ATOM 626 O O . GLN A 1 84 ? 4.535 5.48 10.359 1 92.94 84 GLN A O 1
ATOM 631 N N . PRO A 1 85 ? 3.705 7.512 9.922 1 95.81 85 PRO A N 1
ATOM 632 C CA . PRO A 1 85 ? 3.088 6.961 8.719 1 95.81 85 PRO A CA 1
ATOM 633 C C . PRO A 1 85 ? 4.113 6.516 7.68 1 95.81 85 PRO A C 1
ATOM 635 O O . PRO A 1 85 ? 5.227 7.051 7.637 1 95.81 85 PRO A O 1
ATOM 638 N N . PRO A 1 86 ? 3.73 5.535 6.883 1 98.12 86 PRO A N 1
ATOM 639 C CA . PRO A 1 86 ? 4.594 5.27 5.73 1 98.12 86 PRO A CA 1
ATOM 640 C C . PRO A 1 86 ? 4.793 6.496 4.848 1 98.12 86 PRO A C 1
ATOM 642 O O . PRO A 1 86 ? 3.854 7.266 4.633 1 98.12 86 PRO A O 1
ATOM 645 N N . ILE A 1 87 ? 5.98 6.703 4.43 1 98.75 87 ILE A N 1
ATOM 646 C CA . ILE A 1 87 ? 6.332 7.773 3.502 1 98.75 87 ILE A CA 1
ATOM 647 C C . ILE A 1 87 ? 6.578 7.191 2.111 1 98.75 87 ILE A C 1
ATOM 649 O O . ILE A 1 87 ? 7.398 6.285 1.948 1 98.75 87 ILE A O 1
ATOM 653 N N . VAL A 1 88 ? 5.891 7.73 1.118 1 98.88 88 VAL A N 1
ATOM 654 C CA . VAL A 1 88 ? 5.969 7.191 -0.236 1 98.88 88 VAL A CA 1
ATOM 655 C C . VAL A 1 88 ? 7.168 7.793 -0.966 1 98.88 88 VAL A C 1
ATOM 657 O O . VAL A 1 88 ? 7.281 9.016 -1.077 1 98.88 88 VAL A O 1
ATOM 660 N N . LEU A 1 89 ? 7.977 6.906 -1.444 1 98.81 89 LEU A N 1
ATOM 661 C CA . LEU A 1 89 ? 9.133 7.34 -2.229 1 98.81 89 LEU A CA 1
ATOM 662 C C . LEU A 1 89 ? 8.805 7.332 -3.719 1 98.81 89 LEU A C 1
ATOM 664 O O . LEU A 1 89 ? 9.242 8.219 -4.457 1 98.81 89 LEU A O 1
ATOM 668 N N . ALA A 1 90 ? 8.07 6.316 -4.129 1 98.5 90 ALA A N 1
ATOM 669 C CA . ALA A 1 90 ? 7.742 6.188 -5.547 1 98.5 90 ALA A CA 1
ATOM 670 C C . ALA A 1 90 ? 6.602 5.191 -5.754 1 98.5 90 ALA A C 1
ATOM 672 O O . ALA A 1 90 ? 6.473 4.219 -5.008 1 98.5 90 ALA A O 1
ATOM 673 N N . ARG A 1 91 ? 5.805 5.398 -6.695 1 98.25 91 ARG A N 1
ATOM 674 C CA . ARG A 1 91 ? 4.82 4.492 -7.281 1 98.25 91 ARG A CA 1
ATOM 675 C C . ARG A 1 91 ? 5.086 4.285 -8.766 1 98.25 91 ARG A C 1
ATOM 677 O O . ARG A 1 91 ? 4.973 5.219 -9.562 1 98.25 91 ARG A O 1
ATOM 684 N N . ARG A 1 92 ? 5.375 3.039 -9.109 1 97.75 92 ARG A N 1
ATOM 685 C CA . ARG A 1 92 ? 5.887 2.814 -10.461 1 97.75 92 ARG A CA 1
ATOM 686 C C . ARG A 1 92 ? 5.047 1.777 -11.195 1 97.75 92 ARG A C 1
ATOM 688 O O . ARG A 1 92 ? 4.625 0.781 -10.609 1 97.75 92 ARG A O 1
ATOM 695 N N . THR A 1 93 ? 4.836 2.098 -12.469 1 97.75 93 THR A N 1
ATOM 696 C CA . THR A 1 93 ? 4.348 1.081 -13.391 1 97.75 93 THR A CA 1
ATOM 697 C C . THR A 1 93 ? 5.508 0.345 -14.055 1 97.75 93 THR A C 1
ATOM 699 O O . THR A 1 93 ? 6.422 0.974 -14.594 1 97.75 93 THR A O 1
ATOM 702 N N . ILE A 1 94 ? 5.379 -0.932 -13.984 1 98.19 94 ILE A N 1
ATOM 703 C CA . ILE A 1 94 ? 6.48 -1.729 -14.523 1 98.19 94 ILE A CA 1
ATOM 704 C C . ILE A 1 94 ? 6.137 -2.205 -15.93 1 98.19 94 ILE A C 1
ATOM 706 O O . ILE A 1 94 ? 5.109 -2.859 -16.141 1 98.19 94 ILE A O 1
ATOM 710 N N . PRO A 1 95 ? 7.004 -1.896 -16.891 1 96.69 95 PRO A N 1
ATOM 711 C CA . PRO A 1 95 ? 6.734 -2.363 -18.25 1 96.69 95 PRO A CA 1
ATOM 712 C C . PRO A 1 95 ? 6.719 -3.887 -18.359 1 96.69 95 PRO A C 1
ATOM 714 O O . PRO A 1 95 ? 7.484 -4.566 -17.672 1 96.69 95 PRO A O 1
ATOM 717 N N . ALA A 1 96 ? 5.887 -4.359 -19.25 1 93.19 96 ALA A N 1
ATOM 718 C CA . ALA A 1 96 ? 5.832 -5.797 -19.5 1 93.19 96 ALA A CA 1
ATOM 719 C C . ALA A 1 96 ? 7.195 -6.336 -19.906 1 93.19 96 ALA A C 1
ATOM 721 O O . ALA A 1 96 ? 7.875 -5.746 -20.75 1 93.19 96 ALA A O 1
ATOM 722 N N . GLY A 1 97 ? 7.652 -7.34 -19.188 1 94.19 97 GLY A N 1
ATOM 723 C CA . GLY A 1 97 ? 8.898 -7.988 -19.562 1 94.19 97 GLY A CA 1
ATOM 724 C C . GLY A 1 97 ? 10.109 -7.434 -18.828 1 94.19 97 GLY A C 1
ATOM 725 O O . GLY A 1 97 ? 11.211 -7.969 -18.938 1 94.19 97 GLY A O 1
ATOM 726 N N . ALA A 1 98 ? 9.906 -6.359 -18.156 1 97.44 98 ALA A N 1
ATOM 727 C CA . ALA A 1 98 ? 11.023 -5.773 -17.422 1 97.44 98 ALA A CA 1
ATOM 728 C C . ALA A 1 98 ? 11.57 -6.742 -16.375 1 97.44 98 ALA A C 1
ATOM 730 O O . ALA A 1 98 ? 10.797 -7.43 -15.695 1 97.44 98 ALA A O 1
ATOM 731 N N . LEU A 1 99 ? 12.898 -6.75 -16.25 1 98.12 99 LEU A N 1
ATOM 732 C CA . LEU A 1 99 ? 13.539 -7.645 -15.289 1 98.12 99 LEU A CA 1
ATOM 733 C C . LEU A 1 99 ? 14.258 -6.848 -14.203 1 98.12 99 LEU A C 1
ATOM 735 O O . LEU A 1 99 ? 14.969 -7.422 -13.375 1 98.12 99 LEU A O 1
ATOM 739 N N . SER A 1 100 ? 14.062 -5.605 -14.219 1 98.25 100 SER A N 1
ATOM 740 C CA . SER A 1 100 ? 14.648 -4.738 -13.203 1 98.25 100 SER A CA 1
ATOM 741 C C . SER A 1 100 ? 13.945 -3.387 -13.156 1 98.25 100 SER A C 1
ATOM 743 O O . SER A 1 100 ? 13.211 -3.029 -14.078 1 98.25 100 SER A O 1
ATOM 745 N N . ASP A 1 101 ? 14.086 -2.74 -12.047 1 98.5 101 ASP A N 1
ATOM 746 C CA . ASP A 1 101 ? 13.703 -1.347 -11.852 1 98.5 101 ASP A CA 1
ATOM 747 C C . ASP A 1 101 ? 14.758 -0.594 -11.047 1 98.5 101 ASP A C 1
ATOM 749 O O . ASP A 1 101 ? 15.359 -1.154 -10.125 1 98.5 101 ASP A O 1
ATOM 753 N N . SER A 1 102 ? 15.016 0.622 -11.5 1 98.38 102 SER A N 1
ATOM 754 C CA . SER A 1 102 ? 16 1.431 -10.797 1 98.38 102 SER A CA 1
ATOM 755 C C . SER A 1 102 ? 15.719 2.92 -10.961 1 98.38 102 SER A C 1
ATOM 757 O O . SER A 1 102 ? 15.258 3.354 -12.023 1 98.38 102 SER A O 1
ATOM 759 N N . PHE A 1 103 ? 15.984 3.68 -9.898 1 98.56 103 PHE A N 1
ATOM 760 C CA . PHE A 1 103 ? 15.805 5.125 -9.961 1 98.56 103 PHE A CA 1
ATOM 761 C C . PHE A 1 103 ? 16.547 5.809 -8.812 1 98.56 103 PHE A C 1
ATOM 763 O O . PHE A 1 103 ? 16.969 5.152 -7.863 1 98.56 103 PHE A O 1
ATOM 770 N N . THR A 1 104 ? 16.734 7.066 -9.023 1 98.75 104 THR A N 1
ATOM 771 C CA . THR A 1 104 ? 17.281 7.945 -8 1 98.75 104 THR A CA 1
ATOM 772 C C . THR A 1 104 ? 16.188 8.852 -7.426 1 98.75 104 THR A C 1
ATOM 774 O O . THR A 1 104 ? 15.328 9.336 -8.164 1 98.75 104 THR A O 1
ATOM 777 N N . THR A 1 105 ? 16.234 8.992 -6.098 1 98.5 105 THR A N 1
ATOM 778 C CA . THR A 1 105 ? 15.32 9.906 -5.43 1 98.5 105 THR A CA 1
ATOM 779 C C . THR A 1 105 ? 15.977 10.539 -4.203 1 98.5 105 THR A C 1
ATOM 781 O O . THR A 1 105 ? 17.156 10.312 -3.947 1 98.5 105 THR A O 1
ATOM 784 N N . THR A 1 106 ? 15.211 11.367 -3.498 1 98.5 106 THR A N 1
ATOM 785 C CA . THR A 1 106 ? 15.703 12.008 -2.283 1 98.5 106 THR A CA 1
ATOM 786 C C . THR A 1 106 ? 14.859 11.594 -1.077 1 98.5 106 THR A C 1
ATOM 788 O O . THR A 1 106 ? 13.656 11.375 -1.198 1 98.5 106 THR A O 1
ATOM 791 N N . ILE A 1 107 ? 15.57 11.484 0.032 1 98.88 107 ILE A N 1
ATOM 792 C CA . ILE A 1 107 ? 14.844 11.266 1.278 1 98.88 107 ILE A CA 1
ATOM 793 C C . ILE A 1 107 ? 13.969 12.477 1.588 1 98.88 107 ILE A C 1
ATOM 795 O O . ILE A 1 107 ? 14.477 13.586 1.764 1 98.88 107 ILE A O 1
ATOM 799 N N . PRO A 1 108 ? 12.672 12.297 1.632 1 98.75 108 PRO A N 1
ATOM 800 C CA . PRO A 1 108 ? 11.797 13.445 1.899 1 98.75 108 PRO A CA 1
ATOM 801 C C . PRO A 1 108 ? 12.047 14.062 3.273 1 98.75 108 PRO A C 1
ATOM 803 O O . PRO A 1 108 ? 12.539 13.391 4.18 1 98.75 108 PRO A O 1
ATOM 806 N N . HIS A 1 109 ? 11.68 15.281 3.367 1 98.44 109 HIS A N 1
ATOM 807 C CA . HIS A 1 109 ? 11.797 15.984 4.641 1 98.44 109 HIS A CA 1
ATOM 808 C C . HIS A 1 109 ? 10.609 15.672 5.547 1 98.44 109 HIS A C 1
ATOM 810 O O . HIS A 1 109 ? 9.875 16.578 5.949 1 98.44 109 HIS A O 1
ATOM 816 N N . GLY A 1 110 ? 10.508 14.359 5.84 1 97.31 110 GLY A N 1
ATOM 817 C CA . GLY A 1 110 ? 9.445 13.898 6.723 1 97.31 110 GLY A CA 1
ATOM 818 C C . GLY A 1 110 ? 9.766 14.102 8.195 1 97.31 110 GLY A C 1
ATOM 819 O O . GLY A 1 110 ? 10.836 14.594 8.539 1 97.31 110 GLY A O 1
ATOM 820 N N . TYR A 1 111 ? 8.828 13.734 9.055 1 95.62 111 TYR A N 1
ATOM 821 C CA . TYR A 1 111 ? 9 13.789 10.508 1 95.62 111 TYR A CA 1
ATOM 822 C C . TYR A 1 111 ? 9.516 12.461 11.047 1 95.62 111 TYR A C 1
ATOM 824 O O . TYR A 1 111 ? 8.75 11.672 11.594 1 95.62 111 TYR A O 1
ATOM 832 N N . TYR A 1 112 ? 10.797 12.367 10.938 1 97.12 112 TYR A N 1
ATOM 833 C CA . TYR A 1 112 ? 11.438 11.133 11.375 1 97.12 112 TYR A CA 1
ATOM 834 C C . TYR A 1 112 ? 11.688 11.156 12.883 1 97.12 112 TYR A C 1
ATOM 836 O O . TYR A 1 112 ? 11.984 12.203 13.453 1 97.12 112 TYR A O 1
ATOM 844 N N . VAL A 1 113 ? 11.57 10.031 13.477 1 95.69 113 VAL A N 1
ATOM 845 C CA . VAL A 1 113 ? 11.867 9.859 14.898 1 95.69 113 VAL A CA 1
ATOM 846 C C . VAL A 1 113 ? 13.25 9.219 15.062 1 95.69 113 VAL A C 1
ATOM 848 O O . VAL A 1 113 ? 13.539 8.188 14.453 1 95.69 113 VAL A O 1
ATOM 851 N N . ALA A 1 114 ? 13.977 9.789 15.945 1 94.19 114 ALA A N 1
ATOM 852 C CA . ALA A 1 114 ? 15.344 9.328 16.156 1 94.19 114 ALA A CA 1
ATOM 853 C C . ALA A 1 114 ? 15.375 7.879 16.625 1 94.19 114 ALA A C 1
ATOM 855 O O . ALA A 1 114 ? 14.555 7.469 17.453 1 94.19 114 ALA A O 1
ATOM 856 N N . ASN A 1 115 ? 16.312 7.098 16.047 1 93 115 ASN A N 1
ATOM 857 C CA . ASN A 1 115 ? 16.641 5.734 16.469 1 93 115 ASN A CA 1
ATOM 858 C C . ASN A 1 115 ? 15.508 4.766 16.125 1 93 115 ASN A C 1
ATOM 860 O O . ASN A 1 115 ? 15.469 3.65 16.656 1 93 115 ASN A O 1
ATOM 864 N N . SER A 1 116 ? 14.602 5.18 15.32 1 95.88 116 SER A N 1
ATOM 865 C CA . SER A 1 116 ? 13.586 4.242 14.844 1 95.88 116 SER A CA 1
ATOM 866 C C . SER A 1 116 ? 14.141 3.34 13.75 1 95.88 116 SER A C 1
ATOM 868 O O . SER A 1 116 ? 14.938 3.777 12.922 1 95.88 116 SER A O 1
ATOM 870 N N . PRO A 1 117 ? 13.734 2.104 13.75 1 96.94 117 PRO A N 1
ATOM 871 C CA . PRO A 1 117 ? 14.211 1.167 12.727 1 96.94 117 PRO A CA 1
ATOM 872 C C . PRO A 1 117 ? 13.484 1.337 11.391 1 96.94 117 PRO A C 1
ATOM 874 O O . PRO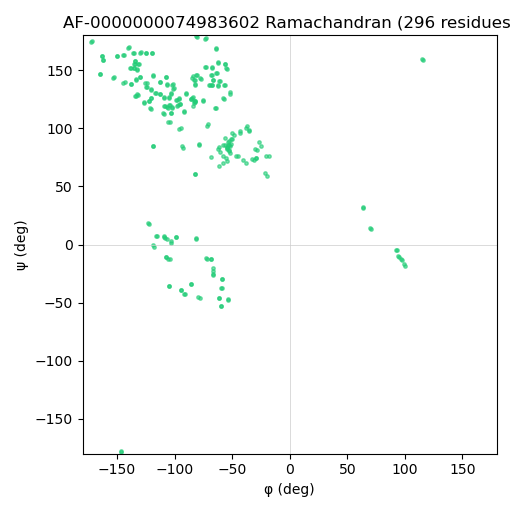 A 1 117 ? 12.617 0.536 11.055 1 96.94 117 PRO A O 1
ATOM 877 N N . TYR A 1 118 ? 13.945 2.203 10.594 1 98.06 118 TYR A N 1
ATOM 878 C CA . TYR A 1 118 ? 13.32 2.473 9.305 1 98.06 118 TYR A CA 1
ATOM 879 C C . TYR A 1 118 ? 13.742 1.438 8.266 1 98.06 118 TYR A C 1
ATOM 881 O O . TYR A 1 118 ? 14.875 0.957 8.289 1 98.06 118 TYR A O 1
ATOM 889 N N . ASN A 1 119 ? 12.812 1.131 7.371 1 98.56 119 ASN A N 1
ATOM 890 C CA . ASN A 1 119 ? 13.039 0.3 6.191 1 98.56 119 ASN A CA 1
ATOM 891 C C . ASN A 1 119 ? 12.516 0.972 4.926 1 98.56 119 ASN A C 1
ATOM 893 O O . ASN A 1 119 ? 11.492 1.654 4.957 1 98.56 119 ASN A O 1
ATOM 897 N N . VAL A 1 120 ? 13.234 0.76 3.875 1 98.81 120 VAL A N 1
ATOM 898 C CA . VAL A 1 120 ? 12.586 0.912 2.578 1 98.81 120 VAL A CA 1
ATOM 899 C C . VAL A 1 120 ? 11.828 -0.367 2.225 1 98.81 120 VAL A C 1
ATOM 901 O O . VAL A 1 120 ? 12.398 -1.459 2.238 1 98.81 120 VAL A O 1
ATOM 904 N N . VAL A 1 121 ? 10.555 -0.214 1.989 1 98.62 121 VAL A N 1
ATOM 905 C CA . VAL A 1 121 ? 9.68 -1.348 1.698 1 98.62 121 VAL A CA 1
ATOM 906 C C . VAL A 1 121 ? 9.266 -1.316 0.229 1 98.62 121 VAL A C 1
ATOM 908 O O . VAL A 1 121 ? 8.82 -0.283 -0.273 1 98.62 121 VAL A O 1
ATOM 911 N N . LEU A 1 122 ? 9.5 -2.402 -0.417 1 98.75 122 LEU A N 1
ATOM 912 C CA . LEU A 1 122 ? 9.016 -2.633 -1.773 1 98.75 122 LEU A CA 1
ATOM 913 C C . LEU A 1 122 ? 7.727 -3.451 -1.762 1 98.75 122 LEU A C 1
ATOM 915 O O . LEU A 1 122 ? 7.691 -4.551 -1.209 1 98.75 122 LEU A O 1
ATOM 919 N N . THR A 1 123 ? 6.684 -2.871 -2.301 1 98.62 123 THR A N 1
ATOM 920 C CA . THR A 1 123 ? 5.438 -3.6 -2.52 1 98.62 123 THR A CA 1
ATOM 921 C C . THR A 1 123 ? 5.281 -3.971 -3.992 1 98.62 123 THR A C 1
ATOM 923 O O . THR A 1 123 ? 5.141 -3.094 -4.848 1 98.62 123 THR A O 1
ATOM 926 N N . ASN A 1 124 ? 5.336 -5.223 -4.234 1 98.56 124 ASN A N 1
ATOM 927 C CA . ASN A 1 124 ? 5.148 -5.797 -5.562 1 98.56 124 ASN A CA 1
ATOM 928 C C . ASN A 1 124 ? 3.688 -6.164 -5.812 1 98.56 124 ASN A C 1
ATOM 930 O O . ASN A 1 124 ? 3.137 -7.035 -5.137 1 98.56 124 ASN A O 1
ATOM 934 N N . ILE A 1 125 ? 3.072 -5.496 -6.742 1 98.62 125 ILE A N 1
ATOM 935 C CA . ILE A 1 125 ? 1.682 -5.754 -7.102 1 98.62 125 ILE A CA 1
ATOM 936 C C . ILE A 1 125 ? 1.623 -6.512 -8.43 1 98.62 125 ILE A C 1
ATOM 938 O O . ILE A 1 125 ? 2.08 -6.008 -9.453 1 98.62 125 ILE A O 1
ATOM 942 N N . HIS A 1 126 ? 1.039 -7.668 -8.367 1 98.44 126 HIS A N 1
ATOM 943 C CA . HIS A 1 126 ? 1.091 -8.547 -9.531 1 98.44 126 HIS A CA 1
ATOM 944 C C . HIS A 1 126 ? -0.147 -9.438 -9.609 1 98.44 126 HIS A C 1
ATOM 946 O O . HIS A 1 126 ? -0.868 -9.586 -8.617 1 98.44 126 HIS A O 1
ATOM 952 N N . ASN A 1 127 ? -0.345 -9.977 -10.789 1 98 127 ASN A N 1
ATOM 953 C CA . ASN A 1 127 ? -1.453 -10.906 -10.977 1 98 127 ASN A CA 1
ATOM 954 C C . ASN A 1 127 ? -1.082 -12.32 -10.539 1 98 127 ASN A C 1
ATOM 956 O O . ASN A 1 127 ? 0.042 -12.773 -10.766 1 98 127 ASN A O 1
ATOM 960 N N . ILE A 1 128 ? -2.029 -12.961 -9.953 1 97.5 128 ILE A N 1
ATOM 961 C CA . ILE A 1 128 ? -2.018 -14.414 -9.852 1 97.5 128 ILE A CA 1
ATOM 962 C C . ILE A 1 128 ? -3.246 -14.992 -10.555 1 97.5 128 ILE A C 1
ATOM 964 O O . ILE A 1 128 ? -4.188 -14.266 -10.867 1 97.5 128 ILE A O 1
ATOM 968 N N . ASP A 1 129 ? -3.186 -16.234 -10.781 1 96.94 129 ASP A N 1
ATOM 969 C CA . ASP A 1 129 ? -4.379 -16.906 -11.281 1 96.94 129 ASP A CA 1
ATOM 970 C C . ASP A 1 129 ? -5.406 -17.109 -10.172 1 96.94 129 ASP A C 1
ATOM 972 O O . ASP A 1 129 ? -5.102 -17.719 -9.141 1 96.94 129 ASP A O 1
ATOM 976 N N . GLY A 1 130 ? -6.555 -16.609 -10.414 1 97.62 130 GLY A N 1
ATOM 977 C CA . GLY A 1 130 ? -7.637 -16.828 -9.461 1 97.62 130 GLY A CA 1
ATOM 978 C C . GLY A 1 130 ? -8.172 -18.25 -9.492 1 97.62 130 GLY A C 1
ATOM 979 O O . GLY A 1 130 ? -7.723 -19.078 -10.289 1 97.62 130 GLY A O 1
ATOM 980 N N . THR A 1 131 ? -9.109 -18.547 -8.633 1 97.12 131 THR A N 1
ATOM 981 C CA . THR A 1 131 ? -9.672 -19.891 -8.5 1 97.12 131 THR A CA 1
ATOM 982 C C . THR A 1 131 ? -10.445 -20.281 -9.758 1 97.12 131 THR A C 1
ATOM 984 O O . THR A 1 131 ? -10.688 -21.469 -10.008 1 97.12 131 THR A O 1
ATOM 987 N N . ASP A 1 132 ? -10.859 -19.266 -10.484 1 97.31 132 ASP A N 1
ATOM 988 C CA . ASP A 1 132 ? -11.586 -19.547 -11.719 1 97.31 132 ASP A CA 1
ATOM 989 C C . ASP A 1 132 ? -10.719 -19.266 -12.945 1 97.31 132 ASP A C 1
ATOM 991 O O . ASP A 1 132 ? -11.227 -19.172 -14.062 1 97.31 132 ASP A O 1
ATOM 995 N N . GLY A 1 133 ? -9.523 -18.938 -12.695 1 96.81 133 GLY A N 1
ATOM 996 C CA . GLY A 1 133 ? -8.602 -18.688 -13.789 1 96.81 133 GLY A CA 1
ATOM 997 C C . GLY A 1 133 ? -8.461 -17.203 -14.117 1 96.81 133 GLY A C 1
ATOM 998 O O . GLY A 1 133 ? -7.574 -16.812 -14.883 1 96.81 133 GLY A O 1
ATOM 999 N N . SER A 1 134 ? -9.336 -16.391 -13.594 1 97.75 134 SER A N 1
ATOM 1000 C CA . SER A 1 134 ? -9.242 -14.961 -13.844 1 97.75 134 SER A CA 1
ATOM 1001 C C . SER A 1 134 ? -8.078 -14.344 -13.078 1 97.75 134 SER A C 1
ATOM 1003 O O . SER A 1 134 ? -7.652 -14.875 -12.055 1 97.75 134 SER A O 1
ATOM 1005 N N . PRO A 1 135 ? -7.574 -13.273 -13.641 1 97.75 135 PRO A N 1
ATOM 1006 C CA . PRO A 1 135 ? -6.48 -12.625 -12.922 1 97.75 135 PRO A CA 1
ATOM 1007 C C . PRO A 1 135 ? -6.941 -11.945 -11.633 1 97.75 135 PRO A C 1
ATOM 1009 O O . PRO A 1 135 ? -8.016 -11.344 -11.594 1 97.75 135 PRO A O 1
ATOM 1012 N N . VAL A 1 136 ? -6.148 -12.117 -10.586 1 98.5 136 VAL A N 1
ATOM 1013 C CA . VAL A 1 136 ? -6.324 -11.461 -9.297 1 98.5 136 VAL A CA 1
ATOM 1014 C C . VAL A 1 136 ? -5.07 -10.656 -8.945 1 98.5 136 VAL A C 1
ATOM 1016 O O . VAL A 1 136 ? -3.969 -11.211 -8.898 1 98.5 136 VAL A O 1
ATOM 1019 N N . LEU A 1 137 ? -5.238 -9.375 -8.695 1 98.56 137 LEU A N 1
ATOM 1020 C CA . LEU A 1 137 ? -4.117 -8.531 -8.312 1 98.56 137 LEU A CA 1
ATOM 1021 C C . LEU A 1 137 ? -3.826 -8.656 -6.82 1 98.56 137 LEU A C 1
ATOM 1023 O O . LEU A 1 137 ? -4.711 -8.445 -5.988 1 98.56 137 LEU A O 1
ATOM 1027 N N . VAL A 1 138 ? -2.568 -9.023 -6.516 1 98.62 138 VAL A N 1
ATOM 1028 C CA . VAL A 1 138 ? -2.182 -9.211 -5.121 1 98.62 138 VAL A CA 1
ATOM 1029 C C . VAL A 1 138 ? -0.899 -8.43 -4.832 1 98.62 138 VAL A C 1
ATOM 1031 O O . VAL A 1 138 ? -0.227 -7.969 -5.758 1 98.62 138 VAL A O 1
ATOM 1034 N N . GLU A 1 139 ? -0.673 -8.305 -3.516 1 98 139 GLU A N 1
ATOM 1035 C CA . GLU A 1 139 ? 0.539 -7.621 -3.08 1 98 139 GLU A CA 1
ATOM 1036 C C . GLU A 1 139 ? 1.498 -8.586 -2.385 1 98 139 GLU A C 1
ATOM 1038 O O . GLU A 1 139 ? 1.068 -9.469 -1.637 1 98 139 GLU A O 1
ATOM 1043 N N . GLY A 1 140 ? 2.727 -8.477 -2.621 1 96.81 140 GLY A N 1
ATOM 1044 C CA . GLY A 1 140 ? 3.869 -9.023 -1.906 1 96.81 140 GLY A CA 1
ATOM 1045 C C . GLY A 1 140 ? 5.031 -8.055 -1.802 1 96.81 140 GLY A C 1
ATOM 1046 O O . GLY A 1 140 ? 4.977 -6.949 -2.35 1 96.81 140 GLY A O 1
ATOM 1047 N N . GLY A 1 141 ? 6.016 -8.461 -0.959 1 95.75 141 GLY A N 1
ATOM 1048 C CA . GLY A 1 141 ? 7.043 -7.438 -0.875 1 95.75 141 GLY A CA 1
ATOM 1049 C C . GLY A 1 141 ? 8.266 -7.887 -0.102 1 95.75 141 GLY A C 1
ATOM 1050 O O . GLY A 1 141 ? 8.344 -9.031 0.346 1 95.75 141 GLY A O 1
ATOM 1051 N N . VAL A 1 142 ? 9.281 -6.98 -0.132 1 97.25 142 VAL A N 1
ATOM 1052 C CA . VAL A 1 142 ? 10.539 -7.121 0.594 1 97.25 142 VAL A CA 1
ATOM 1053 C C . VAL A 1 142 ? 10.906 -5.797 1.261 1 97.25 142 VAL A C 1
ATOM 1055 O O . VAL A 1 142 ? 10.281 -4.766 0.985 1 97.25 142 VAL A O 1
ATOM 1058 N N . LEU A 1 143 ? 11.867 -5.898 2.211 1 97.56 143 LEU A N 1
ATOM 1059 C CA . LEU A 1 143 ? 12.312 -4.664 2.852 1 97.56 143 LEU A CA 1
ATOM 1060 C C . LEU A 1 143 ? 13.836 -4.625 2.959 1 97.56 143 LEU A C 1
ATOM 1062 O O . LEU A 1 143 ? 14.492 -5.668 2.91 1 97.56 143 LEU A O 1
ATOM 1066 N N . GLU A 1 144 ? 14.344 -3.479 2.955 1 98 144 GLU A N 1
ATOM 1067 C CA . GLU A 1 144 ? 15.75 -3.17 3.186 1 98 144 GLU A CA 1
ATOM 1068 C C . GLU A 1 144 ? 15.914 -2.137 4.297 1 98 144 GLU A C 1
ATOM 1070 O O . GLU A 1 144 ? 15.398 -1.021 4.195 1 98 144 GLU A O 1
ATOM 1075 N N . PRO A 1 145 ? 16.656 -2.533 5.324 1 98.12 145 PRO A N 1
ATOM 1076 C CA . PRO A 1 145 ? 16.844 -1.567 6.41 1 98.12 145 PRO A CA 1
ATOM 1077 C C . PRO A 1 145 ? 17.672 -0.357 5.988 1 98.12 145 PRO A C 1
ATOM 1079 O O . PRO A 1 145 ? 18.625 -0.495 5.211 1 98.12 145 PRO A O 1
ATOM 1082 N N . ILE A 1 146 ? 17.234 0.789 6.508 1 98.5 146 ILE A N 1
ATOM 1083 C CA . ILE A 1 146 ? 18.047 2 6.379 1 98.5 146 ILE A CA 1
ATOM 1084 C C . ILE A 1 146 ? 18.109 2.715 7.727 1 98.5 146 ILE A C 1
ATOM 1086 O O . ILE A 1 146 ? 17.266 2.49 8.602 1 98.5 146 ILE A O 1
ATOM 1090 N N . LYS A 1 147 ? 19.141 3.516 7.863 1 98.25 147 LYS A N 1
ATOM 1091 C CA . LYS A 1 147 ? 19.281 4.379 9.031 1 98.25 147 LYS A CA 1
ATOM 1092 C C . LYS A 1 147 ? 19.047 5.844 8.664 1 98.25 147 LYS A C 1
ATOM 1094 O O . LYS A 1 147 ? 19.75 6.391 7.812 1 98.25 147 LYS A O 1
ATOM 1099 N N . ILE A 1 148 ? 18.078 6.402 9.266 1 97.81 148 ILE A N 1
ATOM 1100 C CA . ILE A 1 148 ? 17.828 7.824 9.047 1 97.81 148 ILE A CA 1
ATOM 1101 C C . ILE A 1 148 ? 18.344 8.625 10.234 1 97.81 148 ILE A C 1
ATOM 1103 O O . ILE A 1 148 ? 17.844 8.469 11.359 1 97.81 148 ILE A O 1
ATOM 1107 N N . ILE A 1 149 ? 19.281 9.477 10.016 1 97.56 149 ILE A N 1
ATOM 1108 C CA . ILE A 1 149 ? 19.844 10.352 11.039 1 97.56 149 ILE A CA 1
ATOM 1109 C C . ILE A 1 149 ? 18.969 11.586 11.203 1 97.56 149 ILE A C 1
ATOM 1111 O O . ILE A 1 149 ? 18.688 12.297 10.234 1 97.56 149 ILE A O 1
ATOM 1115 N N . VAL A 1 150 ? 18.484 11.781 12.414 1 94 150 VAL A N 1
ATOM 1116 C CA . VAL A 1 150 ? 17.547 12.859 12.727 1 94 150 VAL A CA 1
ATOM 1117 C C . VAL A 1 150 ? 18.266 13.938 13.531 1 94 150 VAL A C 1
ATOM 1119 O O . VAL A 1 150 ? 19.109 13.633 14.383 1 94 150 VAL A O 1
ATOM 1122 N N . MET B 1 1 ? -51.969 68.062 39.812 1 32.78 1 MET B N 1
ATOM 1123 C CA . MET B 1 1 ? -52.281 67.188 38.719 1 32.78 1 MET B CA 1
ATOM 1124 C C . MET B 1 1 ? -51.062 66.375 38.312 1 32.78 1 MET B C 1
ATOM 1126 O O . MET B 1 1 ? -50.031 66.938 37.906 1 32.78 1 MET B O 1
ATOM 1130 N N . LYS B 1 2 ? -50.75 65.25 39.156 1 40.03 2 LYS B N 1
ATOM 1131 C CA . LYS B 1 2 ? -49.594 64.375 39.094 1 40.03 2 LYS B CA 1
ATOM 1132 C C . LYS B 1 2 ? -49.531 63.625 37.781 1 40.03 2 LYS B C 1
ATOM 1134 O O . LYS B 1 2 ? -50.469 62.875 37.438 1 40.03 2 LYS B O 1
ATOM 1139 N N . PHE B 1 3 ? -48.969 64.375 36.719 1 37.81 3 PHE B N 1
ATOM 1140 C CA . PHE B 1 3 ? -48.812 63.75 35.375 1 37.81 3 PHE B CA 1
ATOM 1141 C C . PHE B 1 3 ? -48 62.469 35.469 1 37.81 3 PHE B C 1
ATOM 1143 O O . PHE B 1 3 ? -46.844 62.5 35.875 1 37.81 3 PHE B O 1
ATOM 1150 N N . SER B 1 4 ? -48.625 61.281 35.781 1 34.19 4 SER B N 1
ATOM 1151 C CA . SER B 1 4 ? -48.094 59.938 35.719 1 34.19 4 SER B CA 1
ATOM 1152 C C . SER B 1 4 ? -47.688 59.562 34.281 1 34.19 4 SER B C 1
ATOM 1154 O O . SER B 1 4 ? -48.562 59.438 33.406 1 34.19 4 SER B O 1
ATOM 1156 N N . VAL B 1 5 ? -46.656 60.219 33.781 1 33.5 5 VAL B N 1
ATOM 1157 C CA . VAL B 1 5 ? -46.125 59.781 32.5 1 33.5 5 VAL B CA 1
ATOM 1158 C C . VAL B 1 5 ? -45.812 58.281 32.531 1 33.5 5 VAL B C 1
ATOM 1160 O O . VAL B 1 5 ? -45 57.844 33.375 1 33.5 5 VAL B O 1
ATOM 1163 N N . SER B 1 6 ? -46.781 57.438 32.188 1 33.09 6 SER B N 1
ATOM 1164 C CA . SER B 1 6 ? -46.625 56 31.969 1 33.09 6 SER B CA 1
ATOM 1165 C C . SER B 1 6 ? -45.625 55.75 30.828 1 33.09 6 SER B C 1
ATOM 1167 O O . SER B 1 6 ? -45.875 56.094 29.688 1 33.09 6 SER B O 1
ATOM 1169 N N . ALA B 1 7 ? -44.312 55.844 31.125 1 32.16 7 ALA B N 1
ATOM 1170 C CA . ALA B 1 7 ? -43.281 55.469 30.172 1 32.16 7 ALA B CA 1
ATOM 1171 C C . ALA B 1 7 ? -43.5 54.031 29.672 1 32.16 7 ALA B C 1
ATOM 1173 O O . ALA B 1 7 ? -43.562 53.094 30.453 1 32.16 7 ALA B O 1
ATOM 1174 N N . ALA B 1 8 ? -44.406 53.844 28.609 1 29.97 8 ALA B N 1
ATOM 1175 C CA . ALA B 1 8 ? -44.531 52.594 27.859 1 29.97 8 ALA B CA 1
ATOM 1176 C C . ALA B 1 8 ? -43.156 52.094 27.359 1 29.97 8 ALA B C 1
ATOM 1178 O O . ALA B 1 8 ? -42.469 52.812 26.625 1 29.97 8 ALA B O 1
ATOM 1179 N N . LEU B 1 9 ? -42.469 51.344 28.203 1 28.67 9 LEU B N 1
ATOM 1180 C CA . LEU B 1 9 ? -41.25 50.625 27.812 1 28.67 9 LEU B CA 1
ATOM 1181 C C . LEU B 1 9 ? -41.5 49.781 26.578 1 28.67 9 LEU B C 1
ATOM 1183 O O . LEU B 1 9 ? -42.344 48.875 26.625 1 28.67 9 LEU B O 1
ATOM 1187 N N . PHE B 1 10 ? -41.469 50.344 25.328 1 29.03 10 PHE B N 1
ATOM 1188 C CA . PHE B 1 10 ? -41.469 49.594 24.094 1 29.03 10 PHE B CA 1
ATOM 1189 C C . PHE B 1 10 ? -40.344 48.562 24.109 1 29.03 10 PHE B C 1
ATOM 1191 O O . PHE B 1 10 ? -39.156 48.906 24.234 1 29.03 10 PHE B O 1
ATOM 1198 N N . SER B 1 11 ? -40.562 47.344 24.625 1 27.3 11 SER B N 1
ATOM 1199 C CA . SER B 1 11 ? -39.688 46.188 24.484 1 27.3 11 SER B CA 1
ATOM 1200 C C . SER B 1 11 ? -39.469 45.844 23.016 1 27.3 11 SER B C 1
ATOM 1202 O O . SER B 1 11 ? -40.375 45.438 22.312 1 27.3 11 SER B O 1
ATOM 1204 N N . PHE B 1 12 ? -38.625 46.625 22.328 1 28.5 12 PHE B N 1
ATOM 1205 C CA . PHE B 1 12 ? -38.156 46.125 21.047 1 28.5 12 PHE B CA 1
ATOM 1206 C C . PHE B 1 12 ? -37.594 44.719 21.172 1 28.5 12 PHE B C 1
ATOM 1208 O O . PHE B 1 12 ? -36.594 44.5 21.859 1 28.5 12 PHE B O 1
ATOM 1215 N N . ALA B 1 13 ? -38.438 43.625 21.234 1 31.06 13 ALA B N 1
ATOM 1216 C CA . ALA B 1 13 ? -37.938 42.25 21.031 1 31.06 13 ALA B CA 1
ATOM 1217 C C . ALA B 1 13 ? -37.188 42.125 19.719 1 31.06 13 ALA B C 1
ATOM 1219 O O . ALA B 1 13 ? -37.781 42.281 18.641 1 31.06 13 ALA B O 1
ATOM 1220 N N . GLY B 1 14 ? -36 42.688 19.625 1 32.22 14 GLY B N 1
ATOM 1221 C CA . GLY B 1 14 ? -35.156 42.375 18.484 1 32.22 14 GLY B CA 1
ATOM 1222 C C . GLY B 1 14 ? -35.156 40.875 18.141 1 32.22 14 GLY B C 1
ATOM 1223 O O . GLY B 1 14 ? -34.969 40.031 19 1 32.22 14 GLY B O 1
ATOM 1224 N N . PHE B 1 15 ? -35.969 40.438 17.156 1 30.59 15 PHE B N 1
ATOM 1225 C CA . PHE B 1 15 ? -35.844 39.125 16.531 1 30.59 15 PHE B CA 1
ATOM 1226 C C . PHE B 1 15 ? -34.406 38.812 16.156 1 30.59 15 PHE B C 1
ATOM 1228 O O . PHE B 1 15 ? -33.812 39.5 15.32 1 30.59 15 PHE B O 1
ATOM 1235 N N . VAL B 1 16 ? -33.594 38.469 17.141 1 31.47 16 VAL B N 1
ATOM 1236 C CA . VAL B 1 16 ? -32.344 37.875 16.719 1 31.47 16 VAL B CA 1
ATOM 1237 C C . VAL B 1 16 ? -32.625 36.75 15.711 1 31.47 16 VAL B C 1
ATOM 1239 O O . VAL B 1 16 ? -33.344 35.812 16.016 1 31.47 16 VAL B O 1
ATOM 1242 N N . SER B 1 17 ? -32.656 37.031 14.438 1 32.97 17 SER B N 1
ATOM 1243 C CA . SER B 1 17 ? -32.594 36 13.422 1 32.97 17 SER B CA 1
ATOM 1244 C C . SER B 1 17 ? -31.609 34.875 13.836 1 32.97 17 SER B C 1
ATOM 1246 O O . SER B 1 17 ? -30.484 35.188 14.25 1 32.97 17 SER B O 1
ATOM 1248 N N . ALA B 1 18 ? -32.156 33.781 14.328 1 34.47 18 ALA B N 1
ATOM 1249 C CA . ALA B 1 18 ? -31.391 32.531 14.422 1 34.47 18 ALA B CA 1
ATOM 1250 C C . ALA B 1 18 ? -30.484 32.344 13.203 1 34.47 18 ALA B C 1
ATOM 1252 O O . ALA B 1 18 ? -30.969 32.125 12.102 1 34.47 18 ALA B O 1
ATOM 1253 N N . SER B 1 19 ? -29.422 33.156 13.078 1 35.28 19 SER B N 1
ATOM 1254 C CA . SER B 1 19 ? -28.453 32.594 12.125 1 35.28 19 SER B CA 1
ATOM 1255 C C . SER B 1 19 ? -28.391 31.094 12.203 1 35.28 19 SER B C 1
ATOM 1257 O O . SER B 1 19 ? -28.344 30.516 13.297 1 35.28 19 SER B O 1
ATOM 1259 N N . THR B 1 20 ? -29.047 30.422 11.352 1 36.53 20 THR B N 1
ATOM 1260 C CA . THR B 1 20 ? -28.797 28.984 11.18 1 36.53 20 THR B CA 1
ATOM 1261 C C . THR B 1 20 ? -27.359 28.656 11.516 1 36.53 20 THR B C 1
ATOM 1263 O O . THR B 1 20 ? -26.422 29.109 10.836 1 36.53 20 THR B O 1
ATOM 1266 N N . VAL B 1 21 ? -27 28.641 12.789 1 36.56 21 VAL B N 1
ATOM 1267 C CA . VAL B 1 21 ? -25.781 27.906 13.133 1 36.56 21 VAL B CA 1
ATOM 1268 C C . VAL B 1 21 ? -25.609 26.734 12.18 1 36.56 21 VAL B C 1
ATOM 1270 O O . VAL B 1 21 ? -26.422 25.797 12.164 1 36.56 21 VAL B O 1
ATOM 1273 N N . VAL B 1 22 ? -25.25 26.891 10.938 1 39.56 22 VAL B N 1
ATOM 1274 C CA . VAL B 1 22 ? -24.672 25.719 10.281 1 39.56 22 VAL B CA 1
ATOM 1275 C C . VAL B 1 22 ? -24.062 24.781 11.32 1 39.56 22 VAL B C 1
ATOM 1277 O O . VAL B 1 22 ? -23.234 25.203 12.133 1 39.56 22 VAL B O 1
ATOM 1280 N N . SER B 1 23 ? -24.734 23.938 11.922 1 40.75 23 SER B N 1
ATOM 1281 C CA . SER B 1 23 ? -24.156 22.906 12.781 1 40.75 23 SER B CA 1
ATOM 1282 C C . SER B 1 23 ? -22.672 22.719 12.484 1 40.75 23 SER B C 1
ATOM 1284 O O . SER B 1 23 ? -22.281 22.469 11.344 1 40.75 23 SER B O 1
ATOM 1286 N N . ARG B 1 24 ? -21.703 23.453 12.82 1 45.22 24 ARG B N 1
ATOM 1287 C CA . ARG B 1 24 ? -20.281 23.125 12.773 1 45.22 24 ARG B CA 1
ATOM 1288 C C . ARG B 1 24 ? -20.078 21.609 12.727 1 45.22 24 ARG B C 1
ATOM 1290 O O . ARG B 1 24 ? -20.281 20.922 13.727 1 45.22 24 ARG B O 1
ATOM 1297 N N . GLN B 1 25 ? -20.547 20.781 11.805 1 54.94 25 GLN B N 1
ATOM 1298 C CA . GLN B 1 25 ? -20.344 19.344 11.641 1 54.94 25 GLN B CA 1
ATOM 1299 C C . GLN B 1 25 ? -19 18.906 12.219 1 54.94 25 GLN B C 1
ATOM 1301 O O . GLN B 1 25 ? -17.938 19.312 11.719 1 54.94 25 GLN B O 1
ATOM 1306 N N . SER B 1 26 ? -18.891 18.703 13.492 1 81.12 26 SER B N 1
ATOM 1307 C CA . SER B 1 26 ? -17.734 18.219 14.242 1 81.12 26 SER B CA 1
ATOM 1308 C C . SER B 1 26 ? -17.156 16.953 13.609 1 81.12 26 SER B C 1
ATOM 1310 O O . SER B 1 26 ? -17.859 15.984 13.383 1 81.12 26 SER B O 1
ATOM 1312 N N . CYS B 1 27 ? -16.172 17.078 12.797 1 91.19 27 CYS B N 1
ATOM 1313 C CA . CYS B 1 27 ? -15.461 15.961 12.203 1 91.19 27 CYS B CA 1
ATOM 1314 C C . CYS B 1 27 ? -14.602 15.25 13.242 1 91.19 27 CYS B C 1
ATOM 1316 O O . CYS B 1 27 ? -13.594 15.789 13.695 1 91.19 27 CYS B O 1
ATOM 1318 N N . PRO B 1 28 ? -15.211 14.117 13.648 1 92.75 28 PRO B N 1
ATOM 1319 C CA . PRO B 1 28 ? -14.328 13.328 14.516 1 92.75 28 PRO B CA 1
ATOM 1320 C C . PRO B 1 28 ? -13 12.992 13.844 1 92.75 28 PRO B C 1
ATOM 1322 O O . PRO B 1 28 ? -12.922 12.906 12.617 1 92.75 28 PRO B O 1
ATOM 1325 N N . GLN B 1 29 ? -11.914 12.742 14.648 1 91.75 29 GLN B N 1
ATOM 1326 C CA . GLN B 1 29 ? -10.578 12.422 14.164 1 91.75 29 GLN B CA 1
ATOM 1327 C C . GLN B 1 29 ? -10.586 11.172 13.289 1 91.75 29 GLN B C 1
ATOM 1329 O O . GLN B 1 29 ? -9.82 11.07 12.336 1 91.75 29 GLN B O 1
ATOM 1334 N N . ALA B 1 30 ? -11.445 10.352 13.547 1 89.12 30 ALA B N 1
ATOM 1335 C CA . ALA B 1 30 ? -11.516 9.07 12.844 1 89.12 30 ALA B CA 1
ATOM 1336 C C . ALA B 1 30 ? -11.922 9.266 11.383 1 89.12 30 ALA B C 1
ATOM 1338 O O . ALA B 1 30 ? -11.766 8.359 10.562 1 89.12 30 ALA B O 1
ATOM 1339 N N . THR B 1 31 ? -12.367 10.406 11.039 1 93.19 31 THR B N 1
ATOM 1340 C CA . THR B 1 31 ? -12.867 10.633 9.688 1 93.19 31 THR B CA 1
ATOM 1341 C C . THR B 1 31 ? -11.805 11.312 8.828 1 93.19 31 THR B C 1
ATOM 1343 O O . THR B 1 31 ? -12.07 11.664 7.672 1 93.19 31 THR B O 1
ATOM 1346 N N . ARG B 1 32 ? -10.695 11.469 9.297 1 94.62 32 ARG B N 1
ATOM 1347 C CA . ARG B 1 32 ? -9.695 12.305 8.641 1 94.62 32 ARG B CA 1
ATOM 1348 C C . ARG B 1 32 ? -9.258 11.703 7.309 1 94.62 32 ARG B C 1
ATOM 1350 O O . ARG B 1 32 ? -8.844 12.422 6.398 1 94.62 32 ARG B O 1
ATOM 1357 N N . PHE B 1 33 ? -9.414 10.367 7.246 1 96.75 33 PHE B N 1
ATOM 1358 C CA . PHE B 1 33 ? -8.953 9.75 6.004 1 96.75 33 PHE B CA 1
ATOM 1359 C C . PHE B 1 33 ? -10.141 9.398 5.109 1 96.75 33 PHE B C 1
ATOM 1361 O O . PHE B 1 33 ? -9.953 8.844 4.023 1 96.75 33 PHE B O 1
ATOM 1368 N N . GLY B 1 34 ? -11.305 9.734 5.586 1 96.75 34 GLY B N 1
ATOM 1369 C CA . GLY B 1 34 ? -12.531 9.43 4.863 1 96.75 34 GLY B CA 1
ATOM 1370 C C . GLY B 1 34 ? -13.43 8.461 5.598 1 96.75 34 GLY B C 1
ATOM 1371 O O . GLY B 1 34 ? -12.984 7.754 6.504 1 96.75 34 GLY B O 1
ATOM 1372 N N . VAL B 1 35 ? -14.656 8.523 5.207 1 97.75 35 VAL B N 1
ATOM 1373 C CA . VAL B 1 35 ? -15.641 7.559 5.684 1 97.75 35 VAL B CA 1
ATOM 1374 C C . VAL B 1 35 ? -16.031 6.605 4.555 1 97.75 35 VAL B C 1
ATOM 1376 O O . VAL B 1 35 ? -16.688 7.012 3.594 1 97.75 35 VAL B O 1
ATOM 1379 N N . MET B 1 36 ? -15.648 5.34 4.703 1 98.44 36 MET B N 1
ATOM 1380 C CA . MET B 1 36 ? -15.875 4.355 3.648 1 98.44 36 MET B CA 1
ATOM 1381 C C . MET B 1 36 ? -17.078 3.473 3.975 1 98.44 36 MET B C 1
ATOM 1383 O O . MET B 1 36 ? -17.234 3.041 5.117 1 98.44 36 MET B O 1
ATOM 1387 N N . THR B 1 37 ? -17.844 3.24 2.943 1 98.5 37 THR B N 1
ATOM 1388 C CA . THR B 1 37 ? -18.938 2.281 3.01 1 98.5 37 THR B CA 1
ATOM 1389 C C . THR B 1 37 ? -18.797 1.227 1.914 1 98.5 37 THR B C 1
ATOM 1391 O O . THR B 1 37 ? -18.469 1.552 0.77 1 98.5 37 THR B O 1
ATOM 1394 N N . VAL B 1 38 ? -19.016 0.014 2.332 1 98.75 38 VAL B N 1
ATOM 1395 C CA . VAL B 1 38 ? -19.016 -1.118 1.412 1 98.75 38 VAL B CA 1
ATOM 1396 C C . VAL B 1 38 ? -20.375 -1.812 1.452 1 98.75 38 VAL B C 1
ATOM 1398 O O . VAL B 1 38 ? -20.906 -2.086 2.529 1 98.75 38 VAL B O 1
ATOM 1401 N N . SER B 1 39 ? -20.891 -2.07 0.264 1 98.62 39 SER B N 1
ATOM 1402 C CA . SER B 1 39 ? -22.172 -2.756 0.199 1 98.62 39 SER B CA 1
ATOM 1403 C C . SER B 1 39 ? -22.219 -3.721 -0.979 1 98.62 39 SER B C 1
ATOM 1405 O O . SER B 1 39 ? -21.891 -3.35 -2.107 1 98.62 39 SER B O 1
ATOM 1407 N N . PRO B 1 40 ? -22.797 -4.926 -0.823 1 98.56 40 PRO B N 1
ATOM 1408 C CA . PRO B 1 40 ? -23.078 -5.582 0.457 1 98.56 40 PRO B CA 1
ATOM 1409 C C . PRO B 1 40 ? -21.797 -5.914 1.236 1 98.56 40 PRO B C 1
ATOM 1411 O O . PRO B 1 40 ? -20.688 -5.734 0.724 1 98.56 40 PRO B O 1
ATOM 1414 N N . THR B 1 41 ? -21.953 -6.305 2.514 1 98.44 41 THR B N 1
ATOM 1415 C CA . THR B 1 41 ? -20.781 -6.613 3.336 1 98.44 41 THR B CA 1
ATOM 1416 C C . THR B 1 41 ? -20.641 -8.117 3.516 1 98.44 41 THR B C 1
ATOM 1418 O O . THR B 1 41 ? -19.641 -8.586 4.074 1 98.44 41 THR B O 1
ATOM 1421 N N . THR B 1 42 ? -21.562 -8.906 3.201 1 98.56 42 THR B N 1
ATOM 1422 C CA . THR B 1 42 ? -21.438 -10.359 3.09 1 98.56 42 THR B CA 1
ATOM 1423 C C . THR B 1 42 ? -21.422 -10.789 1.626 1 98.56 42 THR B C 1
ATOM 1425 O O . THR B 1 42 ? -22.391 -10.586 0.899 1 98.56 42 THR B O 1
ATOM 1428 N N . VAL B 1 43 ? -20.312 -11.383 1.255 1 98.56 43 VAL B N 1
ATOM 1429 C CA . VAL B 1 43 ? -20.078 -11.555 -0.175 1 98.56 43 VAL B CA 1
ATOM 1430 C C . VAL B 1 43 ? -19.375 -12.883 -0.423 1 98.56 43 VAL B C 1
ATOM 1432 O O . VAL B 1 43 ? -18.891 -13.523 0.516 1 98.56 43 VAL B O 1
ATOM 1435 N N . LYS B 1 44 ? -19.406 -13.328 -1.616 1 98.25 44 LYS B N 1
ATOM 1436 C CA . LYS B 1 44 ? -18.562 -14.398 -2.141 1 98.25 44 LYS B CA 1
ATOM 1437 C C . LYS B 1 44 ? -17.797 -13.945 -3.379 1 98.25 44 LYS B C 1
ATOM 1439 O O . LYS B 1 44 ? -18.109 -12.891 -3.943 1 98.25 44 LYS B O 1
ATOM 1444 N N . ALA B 1 45 ? -16.766 -14.742 -3.752 1 98.44 45 ALA B N 1
ATOM 1445 C CA . ALA B 1 45 ? -16.047 -14.438 -4.98 1 98.44 45 ALA B CA 1
ATOM 1446 C C . ALA B 1 45 ? -17 -14.273 -6.156 1 98.44 45 ALA B C 1
ATOM 1448 O O . ALA B 1 45 ? -17.953 -15.055 -6.309 1 98.44 45 ALA B O 1
ATOM 1449 N N . GLY B 1 46 ? -16.875 -13.211 -6.898 1 98.5 46 GLY B N 1
ATOM 1450 C CA . GLY B 1 46 ? -17.719 -12.961 -8.062 1 98.5 46 GLY B CA 1
ATOM 1451 C C . GLY B 1 46 ? -18.844 -11.992 -7.789 1 98.5 46 GLY B C 1
ATOM 1452 O O . GLY B 1 46 ? -19.438 -11.445 -8.719 1 98.5 46 GLY B O 1
ATOM 1453 N N . ASP B 1 47 ? -19.172 -11.781 -6.562 1 98.75 47 ASP B N 1
ATOM 1454 C CA . ASP B 1 47 ? -20.234 -10.852 -6.219 1 98.75 47 ASP B CA 1
ATOM 1455 C C . ASP B 1 47 ? -19.844 -9.414 -6.551 1 98.75 47 ASP B C 1
ATOM 1457 O O . ASP B 1 47 ? -18.688 -9.031 -6.398 1 98.75 47 ASP B O 1
ATOM 1461 N N . THR B 1 48 ? -20.844 -8.641 -6.953 1 98.62 48 THR B N 1
ATOM 1462 C CA . THR B 1 48 ? -20.656 -7.207 -7.16 1 98.62 48 THR B CA 1
ATOM 1463 C C . THR B 1 48 ? -20.766 -6.449 -5.84 1 98.62 48 THR B C 1
ATOM 1465 O O . THR B 1 48 ? -21.641 -6.746 -5.02 1 98.62 48 THR B O 1
ATOM 1468 N N . ILE B 1 49 ? -19.922 -5.516 -5.645 1 98.81 49 ILE B N 1
ATOM 1469 C CA . ILE B 1 49 ? -20.016 -4.648 -4.48 1 98.81 49 ILE B CA 1
ATOM 1470 C C . ILE B 1 49 ? -19.891 -3.188 -4.914 1 98.81 49 ILE B C 1
ATOM 1472 O O . ILE B 1 49 ? -19.312 -2.889 -5.961 1 98.81 49 ILE B O 1
ATOM 1476 N N . HIS B 1 50 ? -20.438 -2.361 -4.098 1 98.81 50 HIS B N 1
ATOM 1477 C CA . HIS B 1 50 ? -20.297 -0.916 -4.242 1 98.81 50 HIS B CA 1
ATOM 1478 C C . HIS B 1 50 ? -19.484 -0.317 -3.098 1 98.81 50 HIS B C 1
ATOM 1480 O O . HIS B 1 50 ? -19.75 -0.605 -1.928 1 98.81 50 HIS B O 1
ATOM 1486 N N . ILE B 1 51 ? -18.484 0.478 -3.439 1 98.81 51 ILE B N 1
ATOM 1487 C CA . ILE B 1 51 ? -17.656 1.173 -2.459 1 98.81 51 ILE B CA 1
ATOM 1488 C C . ILE B 1 51 ? -17.828 2.682 -2.619 1 98.81 51 ILE B C 1
ATOM 1490 O O . ILE B 1 51 ? -17.734 3.209 -3.73 1 98.81 51 ILE B O 1
ATOM 1494 N N . SER B 1 52 ? -18.078 3.314 -1.528 1 98.62 52 SER B N 1
ATOM 1495 C CA . SER B 1 52 ? -18.172 4.77 -1.501 1 98.62 52 SER B CA 1
ATOM 1496 C C . SER B 1 52 ? -17.375 5.355 -0.338 1 98.62 52 SER B C 1
ATOM 1498 O O . SER B 1 52 ? -17.344 4.781 0.752 1 98.62 52 SER B O 1
ATOM 1500 N N . VAL B 1 53 ? -16.781 6.477 -0.634 1 98.5 53 VAL B N 1
ATOM 1501 C CA . VAL B 1 53 ? -16 7.156 0.392 1 98.5 53 VAL B CA 1
ATOM 1502 C C . VAL B 1 53 ? -16.359 8.641 0.421 1 98.5 53 VAL B C 1
ATOM 1504 O O . VAL B 1 53 ? -16.359 9.305 -0.617 1 98.5 53 VAL B O 1
ATOM 1507 N N . ASP B 1 54 ? -16.656 9.102 1.617 1 98.44 54 ASP B N 1
ATOM 1508 C CA . ASP B 1 54 ? -16.844 10.523 1.878 1 98.44 54 ASP B CA 1
ATOM 1509 C C . ASP B 1 54 ? -15.547 11.156 2.391 1 98.44 54 ASP B C 1
ATOM 1511 O O . ASP B 1 54 ? -15.047 10.781 3.455 1 98.44 54 ASP B O 1
ATOM 1515 N N . LEU B 1 55 ? -15.125 12.125 1.64 1 98.19 55 LEU B N 1
ATOM 1516 C CA . LEU B 1 55 ? -13.836 12.742 1.944 1 98.19 55 LEU B CA 1
ATOM 1517 C C . LEU B 1 55 ? -14.016 14.148 2.504 1 98.19 55 LEU B C 1
ATOM 1519 O O . LEU B 1 55 ? -13.039 14.859 2.744 1 98.19 55 LEU B O 1
ATOM 1523 N N . THR B 1 56 ? -15.164 14.578 2.756 1 97.69 56 THR B N 1
ATOM 1524 C CA . THR B 1 56 ? -15.484 15.969 3.086 1 97.69 56 THR B CA 1
ATOM 1525 C C . THR B 1 56 ? -14.734 16.406 4.34 1 97.69 56 THR B C 1
ATOM 1527 O O . THR B 1 56 ? -14.039 17.422 4.328 1 97.69 56 THR B O 1
ATOM 153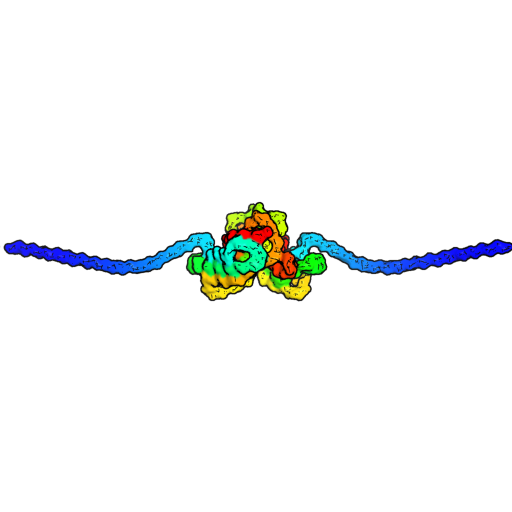0 N N . CYS B 1 57 ? -14.836 15.672 5.398 1 97.06 57 CYS B N 1
ATOM 1531 C CA . CYS B 1 57 ? -14.156 16.047 6.633 1 97.06 57 CYS B CA 1
ATOM 1532 C C . CYS B 1 57 ? -12.648 16.078 6.438 1 97.06 57 CYS B C 1
ATOM 1534 O O . CYS B 1 57 ? -11.977 17 6.902 1 97.06 57 CYS B O 1
ATOM 1536 N N . GLY B 1 58 ? -12.156 15.016 5.793 1 96.81 58 GLY B N 1
ATOM 1537 C CA . GLY B 1 58 ? -10.727 14.969 5.527 1 96.81 58 GLY B CA 1
ATOM 1538 C C . GLY B 1 58 ? -10.219 16.203 4.805 1 96.81 58 GLY B C 1
ATOM 1539 O O . GLY B 1 58 ? -9.258 16.828 5.242 1 96.81 58 GLY B O 1
ATOM 1540 N N . VAL B 1 59 ? -10.891 16.594 3.807 1 97.12 59 VAL B N 1
ATOM 1541 C CA . VAL B 1 59 ? -10.43 17.672 2.92 1 97.12 59 VAL B CA 1
ATOM 1542 C C . VAL B 1 59 ? -10.703 19.031 3.561 1 97.12 59 VAL B C 1
ATOM 1544 O O . VAL B 1 59 ? -9.805 19.859 3.654 1 97.12 59 VAL B O 1
ATOM 1547 N N . LYS B 1 60 ? -11.859 19.266 4.109 1 96 60 LYS B N 1
ATOM 1548 C CA . LYS B 1 60 ? -12.289 20.594 4.523 1 96 60 LYS B CA 1
ATOM 1549 C C . LYS B 1 60 ? -11.797 20.922 5.934 1 96 60 LYS B C 1
ATOM 1551 O O . LYS B 1 60 ? -11.469 22.062 6.238 1 96 60 LYS B O 1
ATOM 1556 N N . ASN B 1 61 ? -11.742 19.891 6.734 1 95.62 61 ASN B N 1
ATOM 1557 C CA . ASN B 1 61 ? -11.453 20.156 8.141 1 95.62 61 ASN B CA 1
ATOM 1558 C C . ASN B 1 61 ? -10.023 19.781 8.5 1 95.62 61 ASN B C 1
ATOM 1560 O O . ASN B 1 61 ? -9.383 20.453 9.305 1 95.62 61 ASN B O 1
ATOM 1564 N N . PHE B 1 62 ? -9.547 18.797 7.945 1 95.75 62 PHE B N 1
ATOM 1565 C CA . PHE B 1 62 ? -8.242 18.281 8.359 1 95.75 62 PHE B CA 1
ATOM 1566 C C . PHE B 1 62 ? -7.188 18.594 7.305 1 95.75 62 PHE B C 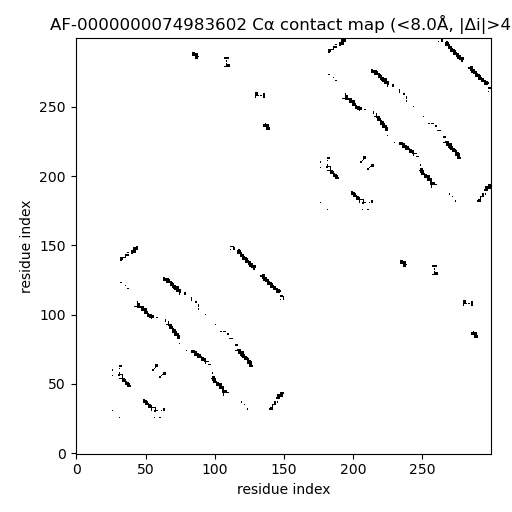1
ATOM 1568 O O . PHE B 1 62 ? -6 18.344 7.516 1 95.75 62 PHE B O 1
ATOM 1575 N N . LYS B 1 63 ? -7.566 19.047 6.121 1 95.56 63 LYS B N 1
ATOM 1576 C CA . LYS B 1 63 ? -6.691 19.438 5.016 1 95.56 63 LYS B CA 1
ATOM 1577 C C . LYS B 1 63 ? -5.891 18.234 4.512 1 95.56 63 LYS B C 1
ATOM 1579 O O . LYS B 1 63 ? -4.723 18.375 4.148 1 95.56 63 LYS B O 1
ATOM 1584 N N . ILE B 1 64 ? -6.523 17.125 4.605 1 97.31 64 ILE B N 1
ATOM 1585 C CA . ILE B 1 64 ? -5.996 15.891 4.016 1 97.31 64 ILE B CA 1
ATOM 1586 C C . ILE B 1 64 ? -6.617 15.672 2.637 1 97.31 64 ILE B C 1
ATOM 1588 O O . ILE B 1 64 ? -7.758 15.227 2.527 1 97.31 64 ILE B O 1
ATOM 1592 N N . ILE B 1 65 ? -5.836 16.047 1.65 1 97.88 65 ILE B N 1
ATOM 1593 C CA . ILE B 1 65 ? -6.293 15.992 0.266 1 97.88 65 ILE B CA 1
ATOM 1594 C C . ILE B 1 65 ? -5.664 14.805 -0.448 1 97.88 65 ILE B C 1
ATOM 1596 O O . ILE B 1 65 ? -4.488 14.844 -0.827 1 97.88 65 ILE B O 1
ATOM 1600 N N . PRO B 1 66 ? -6.492 13.758 -0.664 1 98.31 66 PRO B N 1
ATOM 1601 C CA . PRO B 1 66 ? -5.887 12.578 -1.281 1 98.31 66 PRO B CA 1
ATOM 1602 C C . PRO B 1 66 ? -5.445 12.82 -2.723 1 98.31 66 PRO B C 1
ATOM 1604 O O . PRO B 1 66 ? -6.156 13.484 -3.484 1 98.31 66 PRO B O 1
ATOM 1607 N N . LYS B 1 67 ? -4.301 12.328 -3.027 1 98.19 67 LYS B N 1
ATOM 1608 C CA . LYS B 1 67 ? -3.857 12.227 -4.414 1 98.19 67 LYS B CA 1
ATOM 1609 C C . LYS B 1 67 ? -4.242 10.875 -5.016 1 98.19 67 LYS B C 1
ATOM 1611 O O . LYS B 1 67 ? -4.699 10.805 -6.156 1 98.19 67 LYS B O 1
ATOM 1616 N N . PHE B 1 68 ? -4.031 9.914 -4.195 1 98.25 68 PHE B N 1
ATOM 1617 C CA . PHE B 1 68 ? -4.371 8.547 -4.574 1 98.25 68 PHE B CA 1
ATOM 1618 C C . PHE B 1 68 ? -5.137 7.852 -3.459 1 98.25 68 PHE B C 1
ATOM 1620 O O . PHE B 1 68 ? -4.961 8.172 -2.281 1 98.25 68 PHE B O 1
ATOM 1627 N N . ILE B 1 69 ? -5.988 6.922 -3.879 1 98.69 69 ILE B N 1
ATOM 1628 C CA . ILE B 1 69 ? -6.594 6 -2.922 1 98.69 69 ILE B CA 1
ATOM 1629 C C . ILE B 1 69 ? -6.512 4.574 -3.455 1 98.69 69 ILE B C 1
ATOM 1631 O O . ILE B 1 69 ? -6.871 4.312 -4.605 1 98.69 69 ILE B O 1
ATOM 1635 N N . ASP B 1 70 ? -6.008 3.756 -2.645 1 98.81 70 ASP B N 1
ATOM 1636 C CA . ASP B 1 70 ? -6.004 2.33 -2.955 1 98.81 70 ASP B CA 1
ATOM 1637 C C . ASP B 1 70 ? -7.016 1.578 -2.092 1 98.81 70 ASP B C 1
ATOM 1639 O O . ASP B 1 70 ? -7.188 1.893 -0.912 1 98.81 70 ASP B O 1
ATOM 1643 N N . TYR B 1 71 ? -7.652 0.571 -2.666 1 98.88 71 TYR B N 1
ATOM 1644 C CA . TYR B 1 71 ? -8.602 -0.311 -1.993 1 98.88 71 TYR B CA 1
ATOM 1645 C C . TYR B 1 71 ? -8.133 -1.761 -2.057 1 98.88 71 TYR B C 1
ATOM 1647 O O . TYR B 1 71 ? -7.895 -2.295 -3.141 1 98.88 71 TYR B O 1
ATOM 1655 N N . THR B 1 72 ? -8.055 -2.363 -0.905 1 98.88 72 THR B N 1
ATOM 1656 C CA . THR B 1 72 ? -7.605 -3.752 -0.852 1 98.88 72 THR B CA 1
ATOM 1657 C C . THR B 1 72 ? -8.5 -4.57 0.074 1 98.88 72 THR B C 1
ATOM 1659 O O . THR B 1 72 ? -9.18 -4.016 0.941 1 98.88 72 THR B O 1
ATOM 1662 N N . ILE B 1 73 ? -8.539 -5.855 -0.173 1 98.81 73 ILE B N 1
ATOM 1663 C CA . ILE B 1 73 ? -9.055 -6.816 0.796 1 98.81 73 ILE B CA 1
ATOM 1664 C C . ILE B 1 73 ? -7.895 -7.41 1.595 1 98.81 73 ILE B C 1
ATOM 1666 O O . ILE B 1 73 ? -6.949 -7.953 1.018 1 98.81 73 ILE B O 1
ATOM 1670 N N . GLU B 1 74 ? -8.023 -7.301 2.951 1 98.06 74 GLU B N 1
ATOM 1671 C CA . GLU B 1 74 ? -6.922 -7.734 3.799 1 98.06 74 GLU B CA 1
ATOM 1672 C C . GLU B 1 74 ? -7.43 -8.492 5.02 1 98.06 74 GLU B C 1
ATOM 1674 O O . GLU B 1 74 ? -8.555 -8.281 5.469 1 98.06 74 GLU B O 1
ATOM 1679 N N . VAL B 1 75 ? -6.559 -9.367 5.473 1 96.94 75 VAL B N 1
ATOM 1680 C CA . VAL B 1 75 ? -6.68 -9.953 6.805 1 96.94 75 VAL B CA 1
ATOM 1681 C C . VAL B 1 75 ? -5.684 -9.289 7.754 1 96.94 75 VAL B C 1
ATOM 1683 O O . VAL B 1 75 ? -4.504 -9.156 7.43 1 96.94 75 VAL B O 1
ATOM 1686 N N . PRO B 1 76 ? -6.188 -8.859 8.906 1 91.31 76 PRO B N 1
ATOM 1687 C CA . PRO B 1 76 ? -5.258 -8.258 9.859 1 91.31 76 PRO B CA 1
ATOM 1688 C C . PRO B 1 76 ? -4.082 -9.164 10.195 1 91.31 76 PRO B C 1
ATOM 1690 O O . PRO B 1 76 ? -4.227 -10.391 10.203 1 91.31 76 PRO B O 1
ATOM 1693 N N . SER B 1 77 ? -2.988 -8.422 10.523 1 85.31 77 SER B N 1
ATOM 1694 C CA . SER B 1 77 ? -1.736 -9.141 10.727 1 85.31 77 SER B CA 1
ATOM 1695 C C . SER B 1 77 ? -1.864 -10.172 11.844 1 85.31 77 SER B C 1
ATOM 1697 O O . SER B 1 77 ? -1.271 -11.25 11.781 1 85.31 77 SER B O 1
ATOM 1699 N N . ASN B 1 78 ? -2.58 -9.852 12.867 1 86.44 78 ASN B N 1
ATOM 1700 C CA . ASN B 1 78 ? -2.701 -10.727 14.023 1 86.44 78 ASN B CA 1
ATOM 1701 C C . ASN B 1 78 ? -3.557 -11.953 13.711 1 86.44 78 ASN B C 1
ATOM 1703 O O . ASN B 1 78 ? -3.559 -12.922 14.469 1 86.44 78 ASN B O 1
ATOM 1707 N N . ALA B 1 79 ? -4.242 -11.93 12.594 1 89.12 79 ALA B N 1
ATOM 1708 C CA . ALA B 1 79 ? -5.125 -13.031 12.219 1 89.12 79 ALA B CA 1
ATOM 1709 C C . ALA B 1 79 ? -4.664 -13.688 10.914 1 89.12 79 ALA B C 1
ATOM 1711 O O . ALA B 1 79 ? -5.27 -14.656 10.453 1 89.12 79 ALA B O 1
ATOM 1712 N N . ASN B 1 80 ? -3.605 -13.102 10.367 1 87.06 80 ASN B N 1
ATOM 1713 C CA . ASN B 1 80 ? -3.098 -13.586 9.094 1 87.06 80 ASN B CA 1
ATOM 1714 C C . ASN B 1 80 ? -2.152 -14.773 9.281 1 87.06 80 ASN B C 1
ATOM 1716 O O . ASN B 1 80 ? -1.179 -14.68 10.031 1 87.06 80 ASN B O 1
ATOM 1720 N N . ASN B 1 81 ? -2.4 -15.883 8.594 1 84.12 81 ASN B N 1
ATOM 1721 C CA . ASN B 1 81 ? -1.579 -17.078 8.688 1 84.12 81 ASN B CA 1
ATOM 1722 C C . ASN B 1 81 ? -0.329 -16.984 7.82 1 84.12 81 ASN B C 1
ATOM 1724 O O . ASN B 1 81 ? 0.432 -17.938 7.703 1 84.12 81 ASN B O 1
ATOM 1728 N N . GLY B 1 82 ? -0.125 -15.812 7.199 1 82 82 GLY B N 1
ATOM 1729 C CA . GLY B 1 82 ? 1.044 -15.594 6.363 1 82 82 GLY B CA 1
ATOM 1730 C C . GLY B 1 82 ? 0.797 -15.898 4.898 1 82 82 GLY B C 1
ATOM 1731 O O . GLY B 1 82 ? 1.643 -15.617 4.047 1 82 82 GLY B O 1
ATOM 1732 N N . PHE B 1 83 ? -0.371 -16.391 4.578 1 84.19 83 PHE B N 1
ATOM 1733 C CA . PHE B 1 83 ? -0.627 -16.844 3.215 1 84.19 83 PHE B CA 1
ATOM 1734 C C . PHE B 1 83 ? -1.83 -16.125 2.623 1 84.19 83 PHE B C 1
ATOM 1736 O O . PHE B 1 83 ? -2.471 -16.625 1.696 1 84.19 83 PHE B O 1
ATOM 1743 N N . GLN B 1 84 ? -2.125 -15.078 3.217 1 93.19 84 GLN B N 1
ATOM 1744 C CA . GLN B 1 84 ? -3.236 -14.281 2.709 1 93.19 84 GLN B CA 1
ATOM 1745 C C . GLN B 1 84 ? -2.771 -12.891 2.303 1 93.19 84 GLN B C 1
ATOM 1747 O O . GLN B 1 84 ? -2.908 -11.938 3.07 1 93.19 84 GLN B O 1
ATOM 1752 N N . PRO B 1 85 ? -2.311 -12.859 1.131 1 95.88 85 PRO B N 1
ATOM 1753 C CA . PRO B 1 85 ? -1.855 -11.547 0.684 1 95.88 85 PRO B CA 1
ATOM 1754 C C . PRO B 1 85 ? -3.002 -10.547 0.513 1 95.88 85 PRO B C 1
ATOM 1756 O O . PRO B 1 85 ? -4.141 -10.953 0.259 1 95.88 85 PRO B O 1
ATOM 1759 N N . PRO B 1 86 ? -2.686 -9.289 0.67 1 98.12 86 PRO B N 1
ATOM 1760 C CA . PRO B 1 86 ? -3.701 -8.312 0.274 1 98.12 86 PRO B CA 1
ATOM 1761 C C . PRO B 1 86 ? -4.125 -8.461 -1.186 1 98.12 86 PRO B C 1
ATOM 1763 O O . PRO B 1 86 ? -3.289 -8.727 -2.053 1 98.12 86 PRO B O 1
ATOM 1766 N N . ILE B 1 87 ? -5.367 -8.367 -1.418 1 98.75 87 ILE B N 1
ATOM 1767 C CA . ILE B 1 87 ? -5.941 -8.391 -2.76 1 98.75 87 ILE B CA 1
ATOM 1768 C C . ILE B 1 87 ? -6.363 -6.977 -3.166 1 98.75 87 ILE B C 1
ATOM 1770 O O . ILE B 1 87 ? -7.133 -6.324 -2.457 1 98.75 87 ILE B O 1
ATOM 1774 N N . VAL B 1 88 ? -5.891 -6.531 -4.316 1 98.88 88 VAL B N 1
ATOM 1775 C CA . VAL B 1 88 ? -6.145 -5.164 -4.758 1 98.88 88 VAL B CA 1
ATOM 1776 C C . VAL B 1 88 ? -7.484 -5.098 -5.484 1 98.88 88 VAL B C 1
ATOM 1778 O O . VAL B 1 88 ? -7.707 -5.824 -6.457 1 98.88 88 VAL B O 1
ATOM 1781 N N . LEU B 1 89 ? -8.297 -4.207 -4.996 1 98.81 89 LEU B N 1
ATOM 1782 C CA . LEU B 1 89 ? -9.586 -3.984 -5.641 1 98.81 89 LEU B CA 1
ATOM 1783 C C . LEU B 1 89 ? -9.508 -2.83 -6.633 1 98.81 89 LEU B C 1
ATOM 1785 O O . LEU B 1 89 ? -10.125 -2.879 -7.699 1 98.81 89 LEU B O 1
ATOM 1789 N N . ALA B 1 90 ? -8.773 -1.806 -6.242 1 98.56 90 ALA B N 1
ATOM 1790 C CA . ALA B 1 90 ? -8.664 -0.626 -7.094 1 98.56 90 ALA B CA 1
ATOM 1791 C C . ALA B 1 90 ? -7.504 0.263 -6.66 1 98.56 90 ALA B C 1
ATOM 1793 O O . ALA B 1 90 ? -7.184 0.337 -5.469 1 98.56 90 ALA B O 1
ATOM 1794 N N . ARG B 1 91 ? -6.883 0.899 -7.543 1 98.25 91 ARG B N 1
ATOM 1795 C CA . ARG B 1 91 ? -5.941 2.004 -7.391 1 98.25 91 ARG B CA 1
ATOM 1796 C C . ARG B 1 91 ? -6.426 3.242 -8.133 1 98.25 91 ARG B C 1
ATOM 1798 O O . ARG B 1 91 ? -6.52 3.236 -9.367 1 98.25 91 ARG B O 1
ATOM 1805 N N . ARG B 1 92 ? -6.688 4.297 -7.352 1 97.75 92 ARG B N 1
ATOM 1806 C CA . ARG B 1 92 ? -7.387 5.426 -7.953 1 97.75 92 ARG B CA 1
ATOM 1807 C C . ARG B 1 92 ? -6.598 6.715 -7.777 1 97.75 92 ARG B C 1
ATOM 1809 O O . ARG B 1 92 ? -6.004 6.949 -6.723 1 97.75 92 ARG B O 1
ATOM 1816 N N . THR B 1 93 ? -6.625 7.48 -8.867 1 97.81 93 THR B N 1
ATOM 1817 C CA . THR B 1 93 ? -6.211 8.875 -8.766 1 97.81 93 THR B CA 1
ATOM 1818 C C . THR B 1 93 ? -7.406 9.773 -8.438 1 97.81 93 THR B C 1
ATOM 1820 O O . THR B 1 93 ? -8.438 9.711 -9.117 1 97.81 93 THR B O 1
ATOM 1823 N N . ILE B 1 94 ? -7.176 10.547 -7.453 1 98.19 94 ILE B N 1
ATOM 1824 C CA . ILE B 1 94 ? -8.281 11.391 -7.012 1 98.19 94 ILE B CA 1
ATOM 1825 C C . ILE B 1 94 ? -8.133 12.789 -7.605 1 98.19 94 ILE B C 1
ATOM 1827 O O . ILE B 1 94 ? -7.113 13.453 -7.402 1 98.19 94 ILE B O 1
ATOM 1831 N N . PRO B 1 95 ? -9.164 13.25 -8.305 1 96.69 95 PRO B N 1
ATOM 1832 C CA . PRO B 1 95 ? -9.078 14.594 -8.867 1 96.69 95 PRO B CA 1
ATOM 1833 C C . PRO B 1 95 ? -8.977 15.68 -7.793 1 96.69 95 PRO B C 1
ATOM 1835 O O . PRO B 1 95 ? -9.578 15.547 -6.723 1 96.69 95 PRO B O 1
ATOM 1838 N N . ALA B 1 96 ? -8.266 16.719 -8.148 1 93.25 96 ALA B N 1
ATOM 1839 C CA . ALA B 1 96 ? -8.156 17.844 -7.227 1 93.25 96 ALA B CA 1
ATOM 1840 C C . ALA B 1 96 ? -9.531 18.406 -6.871 1 93.25 96 ALA B C 1
ATOM 1842 O O . ALA B 1 96 ? -10.375 18.609 -7.746 1 93.25 96 ALA B O 1
ATOM 1843 N N . GLY B 1 97 ? -9.781 18.484 -5.578 1 94 97 GLY B N 1
ATOM 1844 C CA . GLY B 1 97 ? -11.023 19.094 -5.133 1 94 97 GLY B CA 1
ATOM 1845 C C . GLY B 1 97 ? -12.125 18.094 -4.895 1 94 97 GLY B C 1
ATOM 1846 O O . GLY B 1 97 ? -13.195 18.438 -4.387 1 94 97 GLY B O 1
ATOM 1847 N N . ALA B 1 98 ? -11.891 16.891 -5.301 1 97.56 98 ALA B N 1
ATOM 1848 C CA . ALA B 1 98 ? -12.922 15.875 -5.094 1 97.56 98 ALA B CA 1
ATOM 1849 C C . ALA B 1 98 ? -13.211 15.68 -3.609 1 97.56 98 ALA B C 1
ATOM 1851 O O . ALA B 1 98 ? -12.289 15.664 -2.789 1 97.56 98 ALA B O 1
ATOM 1852 N N . LEU B 1 99 ? -14.508 15.492 -3.32 1 98.12 99 LEU B N 1
ATOM 1853 C CA . LEU B 1 99 ? -14.922 15.305 -1.933 1 98.12 99 LEU B CA 1
ATOM 1854 C C . LEU B 1 99 ? -15.508 13.914 -1.722 1 98.12 99 LEU B C 1
ATOM 1856 O O . LEU B 1 99 ? -16.031 13.617 -0.648 1 98.12 99 LEU B O 1
ATOM 1860 N N . SER B 1 100 ? -15.414 13.133 -2.701 1 98.31 100 SER B N 1
ATOM 1861 C CA . SER B 1 100 ? -15.891 11.758 -2.611 1 98.31 100 SER B CA 1
ATOM 1862 C C . SER B 1 100 ? -15.289 10.891 -3.713 1 98.31 100 SER B C 1
ATOM 1864 O O . SER B 1 100 ? -14.742 11.406 -4.688 1 98.31 100 SER B O 1
ATOM 1866 N N . ASP B 1 101 ? -15.305 9.625 -3.471 1 98.5 101 ASP B N 1
ATOM 1867 C CA . ASP B 1 101 ? -15 8.594 -4.457 1 98.5 101 ASP B CA 1
ATOM 1868 C C . ASP B 1 101 ? -15.969 7.422 -4.344 1 98.5 101 ASP B C 1
ATOM 1870 O O . ASP B 1 101 ? -16.375 7.051 -3.242 1 98.5 101 ASP B O 1
ATOM 1874 N N . SER B 1 102 ? -16.375 6.949 -5.516 1 98.38 102 SER B N 1
ATOM 1875 C CA . SER B 1 102 ? -17.297 5.82 -5.516 1 98.38 102 SER B CA 1
ATOM 1876 C C . SER B 1 102 ? -17.172 4.996 -6.793 1 98.38 102 SER B C 1
ATOM 1878 O O . SER B 1 102 ? -16.922 5.547 -7.867 1 98.38 102 SER B O 1
ATOM 1880 N N . PHE B 1 103 ? -17.312 3.682 -6.652 1 98.56 103 PHE B N 1
ATOM 1881 C CA . PHE B 1 103 ? -17.266 2.803 -7.812 1 98.56 103 PHE B CA 1
ATOM 1882 C C . PHE B 1 103 ? -17.844 1.436 -7.488 1 98.56 103 PHE B C 1
ATOM 1884 O O . PHE B 1 103 ? -18.062 1.106 -6.316 1 98.56 103 PHE B O 1
ATOM 1891 N N . THR B 1 104 ? -18.156 0.765 -8.539 1 98.75 104 THR B N 1
ATOM 1892 C CA . THR B 1 104 ? -18.594 -0.625 -8.461 1 98.75 104 THR B CA 1
ATOM 1893 C C . THR B 1 104 ? -17.5 -1.562 -8.953 1 98.75 104 THR B C 1
ATOM 1895 O O . THR B 1 104 ? -16.797 -1.259 -9.93 1 98.75 104 THR B O 1
ATOM 1898 N N . THR B 1 105 ? -17.328 -2.668 -8.219 1 98.5 105 THR B N 1
ATOM 1899 C CA . THR B 1 105 ? -16.391 -3.703 -8.625 1 98.5 105 THR B CA 1
ATOM 1900 C C . THR B 1 105 ? -16.891 -5.086 -8.219 1 98.5 105 THR B C 1
ATOM 1902 O O . THR B 1 105 ? -18 -5.223 -7.707 1 98.5 105 THR B O 1
ATOM 1905 N N . THR B 1 106 ? -16.078 -6.094 -8.508 1 98.5 106 THR B N 1
ATOM 1906 C CA . THR B 1 106 ? -16.406 -7.461 -8.133 1 98.5 106 THR B CA 1
ATOM 1907 C C . THR B 1 106 ? -15.359 -8.039 -7.191 1 98.5 106 THR B C 1
ATOM 1909 O O . THR B 1 106 ? -14.18 -7.715 -7.293 1 98.5 106 THR B O 1
ATOM 1912 N N . ILE B 1 107 ? -15.883 -8.875 -6.297 1 98.88 107 ILE B N 1
ATOM 1913 C CA . ILE B 1 107 ? -14.953 -9.625 -5.461 1 98.88 107 ILE B CA 1
ATOM 1914 C C . ILE B 1 107 ? -14.133 -10.578 -6.324 1 98.88 107 ILE B C 1
ATOM 1916 O O . ILE B 1 107 ? -14.688 -11.469 -6.973 1 98.88 107 ILE B O 1
ATOM 1920 N N . PRO B 1 108 ? -12.82 -10.398 -6.367 1 98.75 108 PRO B N 1
ATOM 1921 C CA . PRO B 1 108 ? -12.008 -11.289 -7.203 1 98.75 108 PRO B CA 1
ATOM 1922 C C . PRO B 1 108 ? -12.078 -12.742 -6.758 1 98.75 108 PRO B C 1
ATOM 1924 O O . PRO B 1 108 ? -12.375 -13.023 -5.594 1 98.75 108 PRO B O 1
ATOM 1927 N N . HIS B 1 109 ? -11.805 -13.57 -7.672 1 98.44 109 HIS B N 1
ATOM 1928 C CA . HIS B 1 109 ? -11.766 -15 -7.371 1 98.44 109 HIS B CA 1
ATOM 1929 C C . HIS B 1 109 ? -10.43 -15.398 -6.754 1 98.44 109 HIS B C 1
ATOM 1931 O O . HIS B 1 109 ? -9.719 -16.234 -7.305 1 98.44 109 HIS B O 1
ATOM 1937 N N . GLY B 1 110 ? -10.172 -14.766 -5.586 1 97.31 110 GLY B N 1
ATOM 1938 C CA . GLY B 1 110 ? -8.953 -15.055 -4.852 1 97.31 110 GLY B CA 1
ATOM 1939 C C . GLY B 1 110 ? -9.039 -16.312 -4.016 1 97.31 110 GLY B C 1
ATOM 1940 O O . GLY B 1 110 ? -10.078 -16.969 -3.994 1 97.31 110 GLY B O 1
ATOM 1941 N N . TYR B 1 111 ? -7.957 -16.656 -3.324 1 95.75 111 TYR B N 1
ATOM 1942 C CA . TYR B 1 111 ? -7.898 -17.797 -2.412 1 95.75 111 TYR B CA 1
ATOM 1943 C C . TYR B 1 111 ? -8.219 -17.359 -0.985 1 95.75 111 TYR B C 1
ATOM 1945 O O . TYR B 1 111 ? -7.312 -17.172 -0.171 1 95.75 111 TYR B O 1
ATOM 1953 N N . TYR B 1 112 ? -9.492 -17.344 -0.768 1 97.19 112 TYR B N 1
ATOM 1954 C CA . TYR B 1 112 ? -9.969 -16.922 0.543 1 97.19 112 TYR B CA 1
ATOM 1955 C C . TYR B 1 112 ? -9.977 -18.078 1.527 1 97.19 112 TYR B C 1
ATOM 1957 O O . TYR B 1 112 ? -10.258 -19.219 1.149 1 97.19 112 TYR B O 1
ATOM 1965 N N . VAL B 1 113 ? -9.664 -17.797 2.736 1 95.69 113 VAL B N 1
ATOM 1966 C CA . VAL B 1 113 ? -9.727 -18.781 3.816 1 95.69 113 VAL B CA 1
ATOM 1967 C C . VAL B 1 113 ? -11.008 -18.578 4.621 1 95.69 113 VAL B C 1
ATOM 1969 O O . VAL B 1 113 ? -11.312 -17.469 5.059 1 95.69 113 VAL B O 1
ATOM 1972 N N . ALA B 1 114 ? -11.625 -19.672 4.875 1 94.19 114 ALA B N 1
ATOM 1973 C CA . ALA B 1 114 ? -12.914 -19.641 5.566 1 94.19 114 ALA B CA 1
ATOM 1974 C C . ALA B 1 114 ? -12.766 -19.047 6.969 1 94.19 114 ALA B C 1
ATOM 1976 O O . ALA B 1 114 ? -11.797 -19.328 7.672 1 94.19 114 ALA B O 1
ATOM 1977 N N . ASN B 1 115 ? -13.719 -18.156 7.344 1 93.06 115 ASN B N 1
ATOM 1978 C CA . ASN B 1 115 ? -13.867 -17.594 8.688 1 93.06 115 ASN B CA 1
ATOM 1979 C C . ASN B 1 115 ? -12.742 -16.641 9.031 1 93.06 115 ASN B C 1
ATOM 1981 O O . ASN B 1 115 ? -12.539 -16.297 10.195 1 93.06 115 ASN B O 1
ATOM 1985 N N . SER B 1 116 ? -12 -16.234 8.047 1 95.94 116 SER B N 1
ATOM 1986 C CA . SER B 1 116 ? -11.008 -15.195 8.289 1 95.94 116 SER B CA 1
ATOM 1987 C C . SER B 1 116 ? -11.664 -13.82 8.367 1 95.94 116 SER B C 1
ATOM 1989 O O . SER B 1 116 ? -12.625 -13.539 7.641 1 95.94 116 SER B O 1
ATOM 1991 N N . PRO B 1 117 ? -11.18 -12.977 9.242 1 97 117 PRO B N 1
ATOM 1992 C CA . PRO B 1 117 ? -11.742 -11.633 9.375 1 97 117 PRO B CA 1
ATOM 1993 C C . PRO B 1 117 ? -11.258 -10.68 8.289 1 97 117 PRO B C 1
ATOM 1995 O O . PRO B 1 117 ? -10.406 -9.828 8.539 1 97 117 PRO B O 1
ATOM 1998 N N . TYR B 1 118 ? -11.898 -10.68 7.188 1 98.06 118 TYR B N 1
ATOM 1999 C CA . TYR B 1 118 ? -11.508 -9.844 6.062 1 98.06 118 TYR B CA 1
ATOM 2000 C C . TYR B 1 118 ? -12.016 -8.414 6.246 1 98.06 118 TYR B C 1
ATOM 2002 O O . TYR B 1 118 ? -13.094 -8.195 6.805 1 98.06 118 TYR B O 1
ATOM 2010 N N . ASN B 1 119 ? -11.227 -7.461 5.758 1 98.56 119 ASN B N 1
ATOM 2011 C CA . ASN B 1 119 ? -11.57 -6.047 5.668 1 98.56 119 ASN B CA 1
ATOM 2012 C C . ASN B 1 119 ? -11.305 -5.492 4.27 1 98.56 119 ASN B C 1
ATOM 2014 O O . ASN B 1 119 ? -10.336 -5.891 3.611 1 98.56 119 ASN B O 1
ATOM 2018 N N . VAL B 1 120 ? -12.164 -4.613 3.879 1 98.81 120 VAL B N 1
ATOM 2019 C CA . VAL B 1 120 ? -11.734 -3.686 2.836 1 98.81 120 VAL B CA 1
ATOM 2020 C C . VAL B 1 120 ? -10.953 -2.531 3.459 1 98.81 120 VAL B C 1
ATOM 2022 O O . VAL B 1 120 ? -11.438 -1.875 4.383 1 98.81 120 VAL B O 1
ATOM 2025 N N . VAL B 1 121 ? -9.758 -2.355 2.988 1 98.62 121 VAL B N 1
ATOM 2026 C CA . VAL B 1 121 ? -8.867 -1.329 3.518 1 98.62 121 VAL B CA 1
ATOM 2027 C C . VAL B 1 121 ? -8.695 -0.212 2.49 1 98.62 121 VAL B C 1
ATOM 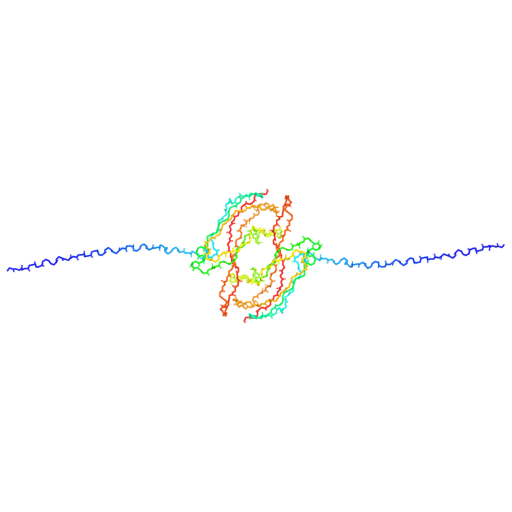2029 O O . VAL B 1 121 ? -8.406 -0.475 1.318 1 98.62 121 VAL B O 1
ATOM 2032 N N . LEU B 1 122 ? -8.945 0.968 2.934 1 98.75 122 LEU B N 1
ATOM 2033 C CA . LEU B 1 122 ? -8.672 2.178 2.166 1 98.75 122 LEU B CA 1
ATOM 2034 C C . LEU B 1 122 ? -7.344 2.799 2.584 1 98.75 122 LEU B C 1
ATOM 2036 O O . LEU B 1 122 ? -7.145 3.109 3.762 1 98.75 122 LEU B O 1
ATOM 2040 N N . THR B 1 123 ? -6.445 2.896 1.641 1 98.62 123 THR B N 1
ATOM 2041 C CA . THR B 1 123 ? -5.203 3.629 1.851 1 98.62 123 THR B CA 1
ATOM 2042 C C . THR B 1 123 ? -5.258 4.992 1.169 1 98.62 123 THR B C 1
ATOM 2044 O O . THR B 1 123 ? -5.324 5.074 -0.059 1 98.62 123 THR B O 1
ATOM 2047 N N . ASN B 1 124 ? -5.258 5.996 1.963 1 98.56 124 ASN B N 1
ATOM 2048 C CA . ASN B 1 124 ? -5.242 7.387 1.523 1 98.56 124 ASN B CA 1
ATOM 2049 C C . ASN B 1 124 ? -3.818 7.926 1.408 1 98.56 124 ASN B C 1
ATOM 2051 O O . ASN B 1 124 ? -3.107 8.023 2.408 1 98.56 124 ASN B O 1
ATOM 2055 N N . ILE B 1 125 ? -3.412 8.227 0.214 1 98.62 125 ILE B N 1
ATOM 2056 C CA . ILE B 1 125 ? -2.082 8.766 -0.043 1 98.62 125 ILE B CA 1
ATOM 2057 C C . ILE B 1 125 ? -2.178 10.266 -0.326 1 98.62 125 ILE B C 1
ATOM 2059 O O . ILE B 1 125 ? -2.822 10.68 -1.291 1 98.62 125 ILE B O 1
ATOM 2063 N N . HIS B 1 126 ? -1.506 11.023 0.496 1 98.44 126 HIS B N 1
ATOM 2064 C CA . HIS B 1 126 ? -1.677 12.477 0.431 1 98.44 126 HIS B CA 1
ATOM 2065 C C . HIS B 1 126 ? -0.404 13.195 0.856 1 98.44 126 HIS B C 1
ATOM 2067 O O . HIS B 1 126 ? 0.471 12.602 1.489 1 98.44 126 HIS B O 1
ATOM 2073 N N . ASN B 1 127 ? -0.341 14.453 0.478 1 98.06 127 ASN B N 1
ATOM 2074 C CA . ASN B 1 127 ? 0.786 15.289 0.884 1 98.06 127 ASN B CA 1
ATOM 2075 C C . ASN B 1 127 ? 0.591 15.852 2.291 1 98.06 127 ASN B C 1
ATOM 2077 O O . ASN B 1 127 ? -0.52 16.234 2.664 1 98.06 127 ASN B O 1
ATOM 2081 N N . ILE B 1 128 ? 1.665 15.898 2.986 1 97.5 128 ILE B N 1
ATOM 2082 C CA . ILE B 1 128 ? 1.778 16.766 4.152 1 97.5 128 ILE B CA 1
ATOM 2083 C C . ILE B 1 128 ? 2.92 17.766 3.945 1 97.5 128 ILE B C 1
ATOM 2085 O O . ILE B 1 128 ? 3.746 17.594 3.047 1 97.5 128 ILE B O 1
ATOM 2089 N N . ASP B 1 129 ? 2.91 18.75 4.75 1 96.94 129 ASP B N 1
ATOM 2090 C CA . ASP B 1 129 ? 4.059 19.641 4.746 1 96.94 129 ASP B CA 1
ATOM 2091 C C . ASP B 1 129 ? 5.258 19.016 5.441 1 96.94 129 ASP B C 1
ATOM 2093 O O . ASP B 1 129 ? 5.168 18.594 6.598 1 96.94 129 ASP B O 1
ATOM 2097 N N . GLY B 1 130 ? 6.32 18.953 4.734 1 97.69 130 GLY B N 1
ATOM 2098 C CA . GLY B 1 130 ? 7.551 18.453 5.332 1 97.69 130 GLY B CA 1
ATOM 2099 C C . GLY B 1 130 ? 8.188 19.438 6.293 1 97.69 130 GLY B C 1
ATOM 2100 O O . GLY B 1 130 ? 7.672 20.547 6.484 1 97.69 130 GLY B O 1
ATOM 2101 N N . THR B 1 131 ? 9.273 19.047 6.922 1 97.12 131 THR B N 1
ATOM 2102 C CA . THR B 1 131 ? 9.945 19.875 7.926 1 97.12 131 THR B CA 1
ATOM 2103 C C . THR B 1 131 ? 10.547 21.125 7.293 1 97.12 131 THR B C 1
ATOM 2105 O O . THR B 1 131 ? 10.844 22.094 7.988 1 97.12 131 THR B O 1
ATOM 2108 N N . ASP B 1 132 ? 10.734 21.031 6.004 1 97.31 132 ASP B N 1
ATOM 2109 C CA . ASP B 1 132 ? 11.281 22.203 5.312 1 97.31 132 ASP B CA 1
ATOM 2110 C C . ASP B 1 132 ? 10.219 22.875 4.449 1 97.31 132 ASP B C 1
ATOM 2112 O O . ASP B 1 132 ? 10.539 23.703 3.59 1 97.31 132 ASP B O 1
ATOM 2116 N N . GLY B 1 133 ? 9.07 22.406 4.551 1 96.94 133 GLY B N 1
ATOM 2117 C CA . GLY B 1 133 ? 7.969 23 3.809 1 96.94 133 GLY B CA 1
ATOM 2118 C C . GLY B 1 133 ? 7.664 22.281 2.51 1 96.94 133 GLY B C 1
ATOM 2119 O O . GLY B 1 133 ? 6.641 22.531 1.876 1 96.94 133 GLY B O 1
ATOM 2120 N N . SER B 1 134 ? 8.539 21.406 2.092 1 97.81 134 SER B N 1
ATOM 2121 C CA . SER B 1 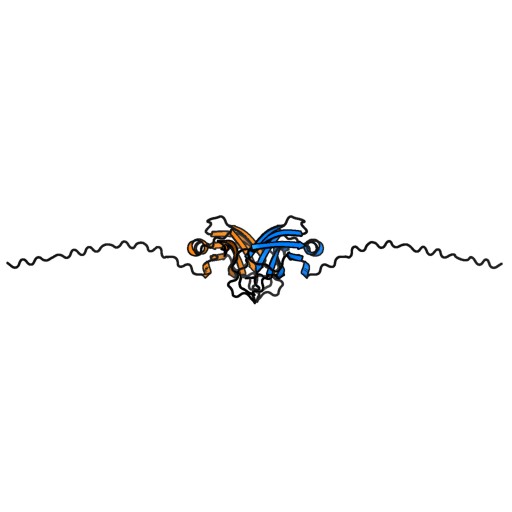134 ? 8.289 20.656 0.865 1 97.81 134 SER B CA 1
ATOM 2122 C C . SER B 1 134 ? 7.223 19.594 1.073 1 97.81 134 SER B C 1
ATOM 2124 O O . SER B 1 134 ? 7 19.141 2.199 1 97.81 134 SER B O 1
ATOM 2126 N N . PRO B 1 135 ? 6.559 19.297 -0.015 1 97.81 135 PRO B N 1
ATOM 2127 C CA . PRO B 1 135 ? 5.543 18.25 0.134 1 97.81 135 PRO B CA 1
ATOM 2128 C C . PRO B 1 135 ? 6.148 16.859 0.369 1 97.81 135 PRO B C 1
ATOM 2130 O O . PRO B 1 135 ? 7.164 16.516 -0.245 1 97.81 135 PRO B O 1
ATOM 2133 N N . VAL B 1 136 ? 5.547 16.125 1.295 1 98.5 136 VAL B N 1
ATOM 2134 C CA . VAL B 1 136 ? 5.883 14.742 1.595 1 98.5 136 VAL B CA 1
ATOM 2135 C C . VAL B 1 136 ? 4.645 13.859 1.412 1 98.5 136 VAL B C 1
ATOM 2137 O O . VAL B 1 136 ? 3.611 14.094 2.041 1 98.5 136 VAL B O 1
ATOM 2140 N N . LEU B 1 137 ? 4.758 12.844 0.57 1 98.56 137 LEU B N 1
ATOM 2141 C CA . LEU B 1 137 ? 3.652 11.922 0.352 1 98.56 137 LEU B CA 1
ATOM 2142 C C . LEU B 1 137 ? 3.611 10.859 1.446 1 98.56 137 LEU B C 1
ATOM 2144 O O . LEU B 1 137 ? 4.602 10.156 1.674 1 98.56 137 LEU B O 1
ATOM 2148 N N . VAL B 1 138 ? 2.451 10.773 2.121 1 98.62 138 VAL B N 1
ATOM 2149 C CA . VAL B 1 138 ? 2.307 9.812 3.207 1 98.62 138 VAL B CA 1
ATOM 2150 C C . VAL B 1 138 ? 1.031 9 3.01 1 98.62 138 VAL B C 1
ATOM 2152 O O . VAL B 1 138 ? 0.19 9.344 2.176 1 98.62 138 VAL B O 1
ATOM 2155 N N . GLU B 1 139 ? 1.016 7.898 3.791 1 98 139 GLU B N 1
ATOM 2156 C CA . GLU B 1 139 ? -0.16 7.035 3.744 1 98 139 GLU B CA 1
ATOM 2157 C C . GLU B 1 139 ? -0.922 7.07 5.066 1 98 139 GLU B C 1
ATOM 2159 O O . GLU B 1 139 ? -0.314 7.109 6.141 1 98 139 GLU B O 1
ATOM 2164 N N . GLY B 1 140 ? -2.18 7.082 5.039 1 96.88 140 GLY B N 1
ATOM 2165 C CA . GLY B 1 140 ? -3.148 6.82 6.09 1 96.88 140 GLY B CA 1
ATOM 2166 C C . GLY B 1 140 ? -4.355 6.035 5.609 1 96.88 140 GLY B C 1
ATOM 2167 O O . GLY B 1 140 ? -4.484 5.758 4.414 1 96.88 140 GLY B O 1
ATOM 2168 N N . GLY B 1 141 ? -5.148 5.578 6.602 1 95.69 141 GLY B N 1
ATOM 2169 C CA . GLY B 1 141 ? -6.234 4.781 6.047 1 95.69 141 GLY B CA 1
ATOM 2170 C C . GLY B 1 141 ? -7.273 4.391 7.078 1 95.69 141 GLY B C 1
ATOM 2171 O O . GLY B 1 141 ? -7.184 4.789 8.242 1 95.69 141 GLY B O 1
ATOM 2172 N N . VAL B 1 142 ? -8.336 3.75 6.543 1 97.19 142 VAL B N 1
ATOM 2173 C CA . VAL B 1 142 ? -9.445 3.199 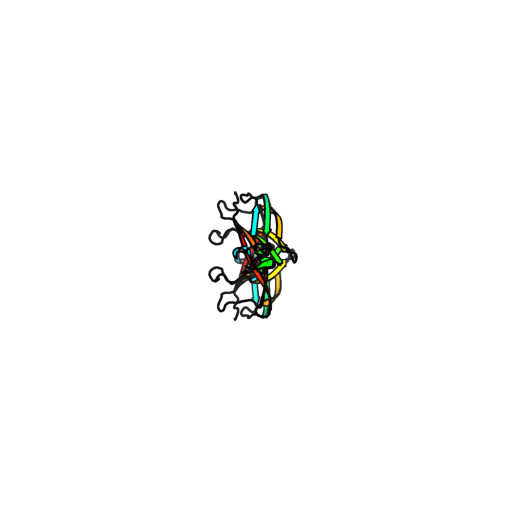7.316 1 97.19 142 VAL B CA 1
ATOM 2174 C C . VAL B 1 142 ? -9.797 1.807 6.797 1 97.19 142 VAL B C 1
ATOM 2176 O O . VAL B 1 142 ? -9.312 1.39 5.742 1 97.19 142 VAL B O 1
ATOM 2179 N N . LEU B 1 143 ? -10.586 1.079 7.629 1 97.44 143 LEU B N 1
ATOM 2180 C CA . LEU B 1 143 ? -11.008 -0.24 7.176 1 97.44 143 LEU B CA 1
ATOM 2181 C C . LEU B 1 143 ? -12.492 -0.457 7.453 1 97.44 143 LEU B C 1
ATOM 2183 O O . LEU B 1 143 ? -13.078 0.207 8.312 1 97.44 143 LEU B O 1
ATOM 2187 N N . GLU B 1 144 ? -13.086 -1.244 6.664 1 97.94 144 GLU B N 1
ATOM 2188 C CA . GLU B 1 144 ? -14.461 -1.724 6.801 1 97.94 144 GLU B CA 1
ATOM 2189 C C . GLU B 1 144 ? -14.516 -3.248 6.758 1 97.94 144 GLU B C 1
ATOM 2191 O O . GLU B 1 144 ? -14.102 -3.865 5.773 1 97.94 144 GLU B O 1
ATOM 2196 N N . PRO B 1 145 ? -15.062 -3.822 7.82 1 98.12 145 PRO B N 1
ATOM 2197 C CA . PRO B 1 145 ? -15.148 -5.285 7.82 1 98.12 145 PRO B CA 1
ATOM 2198 C C . PRO B 1 145 ? -16.109 -5.816 6.766 1 98.12 145 PRO B C 1
ATOM 2200 O O . PRO B 1 145 ? -17.156 -5.211 6.52 1 98.12 145 PRO B O 1
ATOM 2203 N N . ILE B 1 146 ? -15.695 -6.91 6.176 1 98.5 146 ILE B N 1
ATOM 2204 C CA . ILE B 1 146 ? -16.594 -7.668 5.305 1 98.5 146 ILE B CA 1
ATOM 2205 C C . ILE B 1 146 ? -16.5 -9.156 5.637 1 98.5 146 ILE B C 1
ATOM 2207 O O . ILE B 1 146 ? -15.516 -9.602 6.227 1 98.5 146 ILE B O 1
ATOM 2211 N N . LYS B 1 147 ? -17.562 -9.852 5.266 1 98.25 147 LYS B N 1
ATOM 2212 C CA . LYS B 1 147 ? -17.578 -11.305 5.383 1 98.25 147 LYS B CA 1
ATOM 2213 C C . LYS B 1 147 ? -17.516 -11.969 4.008 1 98.25 147 LYS B C 1
ATOM 2215 O O . LYS B 1 147 ? -18.391 -11.734 3.166 1 98.25 147 LYS B O 1
ATOM 2220 N N . ILE B 1 148 ? -16.5 -12.727 3.814 1 97.81 148 ILE B N 1
ATOM 2221 C CA . ILE B 1 148 ? -16.391 -13.469 2.562 1 97.81 148 ILE B CA 1
ATOM 2222 C C . ILE B 1 148 ? -16.781 -14.93 2.797 1 97.81 148 ILE B C 1
ATOM 2224 O O . ILE B 1 148 ? -16.109 -15.641 3.551 1 97.81 148 ILE B O 1
ATOM 2228 N N . ILE B 1 149 ? -17.797 -15.375 2.156 1 97.56 149 ILE B N 1
ATOM 2229 C CA . ILE B 1 149 ? -18.266 -16.75 2.238 1 97.56 149 ILE B CA 1
ATOM 2230 C C . ILE B 1 149 ? -17.469 -17.625 1.272 1 97.56 149 ILE B C 1
ATOM 2232 O O . ILE B 1 149 ? -17.391 -17.344 0.075 1 97.56 149 ILE B O 1
ATOM 2236 N N . VAL B 1 150 ? -16.781 -18.625 1.82 1 93.94 150 VAL B N 1
ATOM 2237 C CA . VAL B 1 150 ? -15.898 -19.5 1.052 1 93.94 150 VAL B CA 1
ATOM 2238 C C . VAL B 1 150 ? -16.562 -20.859 0.85 1 93.94 150 VAL B C 1
ATOM 2240 O O . VAL B 1 150 ? -17.234 -21.359 1.747 1 93.94 150 VAL B O 1
#

Nearest PDB structures (foldseek):
  2wb7-assembly2_B  TM=4.703E-01  e=1.296E-01  Thermococcus sp. 26-2
  5n9b-assembly1_A  TM=4.271E-01  e=2.830E-01  Homo sapiens
  4hsa-assembly2_F  TM=4.350E-01  e=4.422E-01  Homo sapiens
  5nan-assembly1_B  TM=3.492E-01  e=7.307E-01  Homo sapiens
  7e2d-assembly1_K  TM=3.596E-01  e=9.515E+00  Saccharomyces cerevisiae S288C

Foldseek 3Di:
DPPPPPPPPPPPPPPPPPPPPPVPPPDDPQQLQWDKDKPPQEEEFFDKMKIKTFQQCNCPPVVFWFQKKWKWKDFDPVQDPPPDDIGTFDIDGDDPPDGMDMDMGGRHPDDDDAPTWIKIKMKGWGWDQDPVRDTDIDIDIDIDTGHYHD/DPPPPPPPPPPPPPPPPPPPPPVPPPDDPQQLQWDKDKPPQEEEAFDKMKIKTFQQCNCPPVVFWFQKKWKWKDFDPVQDPPPDDIHTFDIDGDDPPDGMDMDMGGRHPDDDDAPTWIKIKMKGWGWDQDPVRDTDIDIDIDIDTGHYHD

Radius of gyration: 31.11 Å; Cα contacts (8 Å, |Δi|>4): 616; chains: 2; bounding box: 104×138×74 Å

Secondary structure (DSSP, 8-state):
----------------------------GGGTT-EEEEE-SEE-TT-EEEEEEE-HIIIIIS---EEEEEEEEE--GGG--S----EEEEEEEPPTT--EEEEEEE-----PPTT---EEEEEEEEEEE-TTS-EEEEEEEEEEE-EE--/----------------------------GGGTT-EEEEE-SEE-TT-EEEEEEE-HIIIIIS---EEEEEEEEE--GGG--S----EEEEEEEPPTT--EEEEEEE-----PPTT---EEEEEEEEEEE-TTS-EEEEEEEEEEE-EE--

Sequence (300 aa):
MKFSVSAALFSFAGFVSASTVVSRQSCPQATRFGVMTVSPTTVKAGDTIHISVDLTCGVKNFKIIPKFIDYTIEVPSNANNGFQPPIVLARRTIPAGALSDSFTTTIPHGYYVANSPYNVVLTNIHNIDGTDGSPVLVEGGVLEPIKIIVMKFSVSAALFSFAGFVSASTVVSRQSCPQATRFGVMTVSPTTVKAGDTIHISVDLTCGVKNFKIIPKFIDYTIEVPSNANNGFQPPIVLARRTIPAGALSDSFTTTIPHGYYVANSPYNVVLTNIHNIDGTDGSPVLVEGGVLEPIKIIV

pLDDT: mean 86.25, std 23.37, range [26.89, 98.88]

Organism: Psilocybe cubensis (NCBI:txid181762)